Protein AF-A0A1V0RUS5-F1 (afdb_monomer_lite)

pLDDT: mean 72.9, std 19.83, range [30.08, 98.19]

Sequence (203 aa):
MRLILAAIFAGLASAAVAEPDVEQVAAAFANEFRAGNLFVSEAECRARLSQRHATFAQVGGDKLAPTAFVLEANRLICEALMHQEAIPLHRAEAARLTAEAQRLDQIWRRDRAADPVGVVDFPGRDASQQQLRSDARWQLETAYAKGFIIADLQAEADRLLRLAIEDFGRFGPQSKRTMLMAADADGEKSLQEGFRDLLPRAS

Radius of gyration: 29.85 Å; chains: 1; bounding box: 89×52×87 Å

Structure (mmCIF, N/CA/C/O backbone):
data_AF-A0A1V0RUS5-F1
#
_entry.id   AF-A0A1V0RUS5-F1
#
loop_
_atom_site.group_PDB
_atom_site.id
_atom_site.type_symbol
_atom_site.label_atom_id
_atom_site.label_alt_id
_atom_site.label_comp_id
_atom_site.label_asym_id
_atom_site.label_entity_id
_atom_site.label_seq_id
_atom_site.pdbx_PDB_ins_code
_atom_site.Cartn_x
_atom_site.Cartn_y
_atom_site.Cartn_z
_atom_site.occupancy
_atom_site.B_iso_or_equiv
_atom_site.auth_seq_id
_atom_site.auth_comp_id
_atom_site.auth_asym_id
_atom_site.auth_atom_id
_atom_site.pdbx_PDB_model_num
ATOM 1 N N . MET A 1 1 ? -54.975 39.159 42.823 1.00 31.69 1 MET A N 1
ATOM 2 C CA . MET A 1 1 ? -56.388 39.000 42.421 1.00 31.69 1 MET A CA 1
ATOM 3 C C . MET A 1 1 ? -56.417 38.649 40.934 1.00 31.69 1 MET A C 1
ATOM 5 O O . MET A 1 1 ? -55.985 39.491 40.171 1.00 31.69 1 MET A O 1
ATOM 9 N N . ARG A 1 2 ? -56.857 37.418 40.595 1.00 34.16 2 ARG A N 1
ATOM 10 C CA . ARG A 1 2 ? -57.377 36.886 39.298 1.00 34.16 2 ARG A CA 1
ATOM 11 C C . ARG A 1 2 ? -56.542 37.120 38.008 1.00 34.16 2 ARG A C 1
ATOM 13 O O . ARG A 1 2 ? -56.355 38.258 37.621 1.00 34.16 2 ARG A O 1
ATOM 20 N N . LEU A 1 3 ? -55.906 36.103 37.401 1.00 37.09 3 LEU A N 1
ATOM 21 C CA . LEU A 1 3 ? -56.397 34.970 36.561 1.00 37.09 3 LEU A CA 1
ATOM 22 C C . LEU A 1 3 ? -56.554 35.290 35.056 1.00 37.09 3 LEU A C 1
ATOM 24 O O . LEU A 1 3 ? -57.040 36.361 34.718 1.00 37.09 3 LEU A O 1
ATOM 28 N N . ILE A 1 4 ? -56.272 34.250 34.238 1.00 36.47 4 ILE A N 1
ATOM 29 C CA . ILE A 1 4 ? -56.516 34.010 32.786 1.00 36.47 4 ILE A CA 1
ATOM 30 C C . ILE A 1 4 ? -55.219 34.125 31.944 1.00 36.47 4 ILE A C 1
ATOM 32 O O . ILE A 1 4 ? -54.741 35.224 31.704 1.00 36.47 4 ILE A O 1
ATOM 36 N N . LEU A 1 5 ? -54.464 33.052 31.641 1.00 36.25 5 LEU A N 1
ATOM 37 C CA . LEU A 1 5 ? -54.718 31.880 30.766 1.00 36.25 5 LEU A CA 1
ATOM 38 C C . LEU A 1 5 ? -55.148 32.235 29.328 1.00 36.25 5 LEU A C 1
ATOM 40 O O . LEU A 1 5 ? -56.327 32.429 29.061 1.00 36.25 5 LEU A O 1
ATOM 44 N N . ALA A 1 6 ? -54.205 32.195 28.384 1.00 33.78 6 ALA A N 1
ATOM 45 C CA . ALA A 1 6 ? -54.491 31.892 26.983 1.00 33.78 6 ALA A CA 1
ATOM 46 C C . ALA A 1 6 ? -53.315 31.103 26.395 1.00 33.78 6 ALA A C 1
ATOM 48 O O . ALA A 1 6 ? -52.176 31.563 26.356 1.00 33.78 6 ALA A O 1
ATOM 49 N N . ALA A 1 7 ? -53.621 29.864 26.031 1.00 37.25 7 ALA A N 1
ATOM 50 C CA . ALA A 1 7 ? -52.714 28.860 25.523 1.00 37.25 7 ALA A CA 1
ATOM 51 C C . ALA A 1 7 ? -52.172 29.218 24.134 1.00 37.25 7 ALA A C 1
ATOM 53 O O . ALA A 1 7 ? -52.939 29.526 23.226 1.00 37.25 7 ALA A O 1
ATOM 54 N N . ILE A 1 8 ? -50.863 29.050 23.950 1.00 39.84 8 ILE A N 1
ATOM 55 C CA . ILE A 1 8 ? -50.275 28.737 22.646 1.00 39.84 8 ILE A CA 1
ATOM 56 C C . ILE A 1 8 ? -49.650 27.349 22.790 1.00 39.84 8 ILE A C 1
ATOM 58 O O . ILE A 1 8 ? -48.447 27.178 22.942 1.00 39.84 8 ILE A O 1
ATOM 62 N N . PHE A 1 9 ? -50.524 26.346 22.818 1.00 38.81 9 PHE A N 1
ATOM 63 C CA . PHE A 1 9 ? -50.185 24.996 22.394 1.00 38.81 9 PHE A CA 1
ATOM 64 C C . PHE A 1 9 ? -50.559 24.914 20.917 1.00 38.81 9 PHE A C 1
ATOM 66 O O . PHE A 1 9 ? -51.721 24.719 20.572 1.00 38.81 9 PHE A O 1
ATOM 73 N N . ALA A 1 10 ? -49.574 25.105 20.046 1.00 33.16 10 ALA A N 1
ATOM 74 C CA . ALA A 1 10 ? -49.685 24.778 18.634 1.00 33.16 10 ALA A CA 1
ATOM 75 C C . ALA A 1 10 ? -48.335 24.235 18.154 1.00 33.16 10 ALA A C 1
ATOM 77 O O . ALA A 1 10 ? -47.435 24.984 17.792 1.00 33.16 10 ALA A O 1
ATOM 78 N N . GLY A 1 11 ? -48.214 22.907 18.197 1.00 30.08 11 GLY A N 1
ATOM 79 C CA . GLY A 1 11 ? -47.449 22.149 17.212 1.00 30.08 11 GLY A CA 1
ATOM 80 C C . GLY A 1 11 ? -45.933 22.325 17.192 1.00 30.08 11 GLY A C 1
ATOM 81 O O . GLY A 1 11 ? -45.378 22.600 16.136 1.00 30.08 11 GLY A O 1
ATOM 82 N N . LEU A 1 12 ? -45.239 22.020 18.290 1.00 35.56 12 LEU A N 1
ATOM 83 C CA . LEU A 1 12 ? -43.939 21.360 18.144 1.00 35.56 12 LEU A CA 1
ATOM 84 C C . LEU A 1 12 ? -44.235 19.879 17.919 1.00 35.56 12 LEU A C 1
ATOM 86 O O . LEU A 1 12 ? -44.252 19.080 18.853 1.00 35.56 12 LEU A O 1
ATOM 90 N N . ALA A 1 13 ? -44.545 19.531 16.669 1.00 36.91 13 ALA A N 1
ATOM 91 C CA . ALA A 1 13 ? -44.357 18.166 16.221 1.00 36.91 13 ALA A CA 1
ATOM 92 C C . ALA A 1 13 ? -42.881 17.862 16.479 1.00 36.91 13 ALA A C 1
ATOM 94 O O . ALA A 1 13 ? -42.003 18.428 15.827 1.00 36.91 13 ALA A O 1
ATOM 95 N N . SER A 1 14 ? -42.603 17.045 17.493 1.00 40.06 14 SER A N 1
ATOM 96 C CA . SER A 1 14 ? -41.298 16.430 17.636 1.00 40.06 14 SER A CA 1
ATOM 97 C C . SER A 1 14 ? -41.098 15.625 16.361 1.00 40.06 14 SER A C 1
ATOM 99 O O . SER A 1 14 ? -41.662 14.540 16.218 1.00 40.06 14 SER A O 1
ATOM 101 N N . ALA A 1 15 ? -40.362 16.181 15.400 1.00 38.28 15 ALA A N 1
ATOM 102 C CA . ALA A 1 15 ? -39.730 15.365 14.390 1.00 38.28 15 ALA A CA 1
ATOM 103 C C . ALA A 1 15 ? -38.894 14.369 15.191 1.00 38.28 15 ALA A C 1
ATOM 105 O O . ALA A 1 15 ? -37.905 14.745 15.820 1.00 38.28 15 ALA A O 1
ATOM 106 N N . ALA A 1 16 ? -39.390 13.136 15.292 1.00 38.53 16 ALA A N 1
ATOM 107 C CA . ALA A 1 16 ? -38.606 12.026 15.774 1.00 38.53 16 ALA A CA 1
ATOM 108 C C . ALA A 1 16 ? -37.404 11.987 14.835 1.00 38.53 16 ALA A C 1
ATOM 110 O O . ALA A 1 16 ? -37.541 11.642 13.662 1.00 38.53 16 ALA A O 1
ATOM 111 N N . VAL A 1 17 ? -36.268 12.492 15.312 1.00 45.84 17 VAL A N 1
ATOM 112 C CA . VAL A 1 17 ? -34.993 12.318 14.633 1.00 45.84 17 VAL A CA 1
ATOM 113 C C . VAL A 1 17 ? -34.831 10.809 14.584 1.00 45.84 17 VAL A C 1
ATOM 115 O O . VAL A 1 17 ? -34.697 10.184 15.634 1.00 45.84 17 VAL A O 1
ATOM 118 N N . ALA A 1 18 ? -35.011 10.228 13.398 1.00 47.94 18 ALA A N 1
ATOM 119 C CA . ALA A 1 18 ? -34.797 8.808 13.200 1.00 47.94 18 ALA A CA 1
ATOM 120 C C . ALA A 1 18 ? -33.385 8.506 13.703 1.00 47.94 18 ALA A C 1
ATOM 122 O O . ALA A 1 18 ? -32.446 9.206 13.316 1.00 47.94 18 ALA A O 1
ATOM 123 N N . GLU A 1 19 ? -33.260 7.543 14.619 1.00 50.75 19 GLU A N 1
ATOM 124 C CA . GLU A 1 19 ? -31.945 7.102 15.068 1.00 50.75 19 GLU A CA 1
ATOM 125 C C . GLU A 1 19 ? -31.140 6.713 13.820 1.00 50.75 19 GLU A C 1
ATOM 127 O O . GLU A 1 19 ? -31.668 5.992 12.962 1.00 50.75 19 GLU A O 1
ATOM 132 N N . PRO A 1 20 ? -29.923 7.258 13.649 1.00 55.69 20 PRO A N 1
ATOM 133 C CA . PRO A 1 20 ? -29.112 6.951 12.494 1.00 55.69 20 PRO A CA 1
ATOM 134 C C . PRO A 1 20 ? -28.863 5.448 12.442 1.00 55.69 20 PRO A C 1
ATOM 136 O O . PRO A 1 20 ? -28.592 4.798 13.452 1.00 55.69 20 PRO A O 1
ATOM 139 N N . ASP A 1 21 ? -28.985 4.899 11.241 1.00 65.88 21 ASP A N 1
ATOM 140 C CA . ASP A 1 21 ? -28.728 3.491 10.990 1.00 65.88 21 ASP A CA 1
ATOM 141 C C . ASP A 1 21 ? -27.270 3.155 11.350 1.00 65.88 21 ASP A C 1
ATOM 143 O O . ASP A 1 21 ? -26.338 3.878 10.975 1.00 65.88 21 ASP A O 1
ATOM 147 N N . VAL A 1 22 ? -27.065 2.053 12.076 1.00 62.69 22 VAL A N 1
ATOM 148 C CA . VAL A 1 22 ? -25.741 1.570 12.498 1.00 62.69 22 VAL A CA 1
ATOM 149 C C . VAL A 1 22 ? -24.826 1.404 11.286 1.00 62.69 22 VAL A C 1
ATOM 151 O O . VAL A 1 22 ? -23.642 1.732 11.364 1.00 62.69 22 VAL A O 1
ATOM 154 N N . GLU A 1 23 ? -25.373 0.975 10.144 1.00 64.38 23 GLU A N 1
ATOM 155 C CA . GLU A 1 23 ? -24.607 0.819 8.907 1.00 64.38 23 GLU A CA 1
ATOM 156 C C . GLU A 1 23 ? -24.104 2.164 8.354 1.00 64.38 23 GLU A C 1
ATOM 158 O O . GLU A 1 23 ? -22.948 2.270 7.932 1.00 64.38 23 GLU A O 1
ATOM 163 N N . GLN A 1 24 ? -24.925 3.220 8.409 1.00 63.66 24 GLN A N 1
ATOM 164 C CA . GLN A 1 24 ? -24.528 4.557 7.952 1.00 63.66 24 GLN A CA 1
ATOM 165 C C . GLN A 1 24 ? -23.383 5.119 8.787 1.00 63.66 24 GLN A C 1
ATOM 167 O O . GLN A 1 24 ? -22.446 5.711 8.247 1.00 63.66 24 GLN A O 1
ATOM 172 N N . VAL A 1 25 ? -23.421 4.906 10.097 1.00 61.81 25 VAL A N 1
ATOM 173 C CA . VAL A 1 25 ? -22.380 5.432 10.981 1.00 61.81 25 VAL A CA 1
ATOM 174 C C . VAL A 1 25 ? -21.127 4.575 10.956 1.00 61.81 25 VAL A C 1
ATOM 176 O O . VAL A 1 25 ? -20.022 5.112 11.007 1.00 61.81 25 VAL A O 1
ATOM 179 N N . ALA A 1 26 ? -21.265 3.266 10.762 1.00 63.84 26 ALA A N 1
ATOM 180 C CA . ALA A 1 26 ? -20.129 2.402 10.496 1.00 63.84 26 ALA A CA 1
ATOM 181 C C . ALA A 1 26 ? -19.394 2.805 9.205 1.00 63.84 26 ALA A C 1
ATOM 183 O O . ALA A 1 26 ? -18.161 2.854 9.176 1.00 63.84 26 ALA A O 1
ATOM 184 N N . ALA A 1 27 ? -20.135 3.172 8.156 1.00 66.06 27 ALA A N 1
ATOM 185 C CA . ALA A 1 27 ? -19.563 3.699 6.921 1.00 66.06 27 ALA A CA 1
ATOM 186 C C . ALA A 1 27 ? -18.909 5.080 7.110 1.00 66.06 27 ALA A C 1
ATOM 188 O O . ALA A 1 27 ? -17.815 5.310 6.590 1.00 66.06 27 ALA A O 1
ATOM 189 N N . ALA A 1 28 ? -19.540 5.989 7.862 1.00 65.31 28 ALA A N 1
ATOM 190 C CA . ALA A 1 28 ? -18.976 7.304 8.169 1.00 65.31 28 ALA A CA 1
ATOM 191 C C . ALA A 1 28 ? -17.663 7.187 8.960 1.00 65.31 28 ALA A C 1
ATOM 193 O O . ALA A 1 28 ? -16.651 7.761 8.558 1.00 65.31 28 ALA A O 1
ATOM 194 N N . PHE A 1 29 ? -17.646 6.360 10.009 1.00 69.38 29 PHE A N 1
ATOM 195 C CA . PHE A 1 29 ? -16.455 6.089 10.808 1.00 69.38 29 PHE A CA 1
ATOM 196 C C . PHE A 1 29 ? -15.318 5.504 9.968 1.00 69.38 29 PHE A C 1
ATOM 198 O O . PHE A 1 29 ? -14.197 6.005 10.033 1.00 69.38 29 PHE A O 1
ATOM 205 N N . ALA A 1 30 ? -15.592 4.480 9.153 1.00 69.69 30 ALA A N 1
ATOM 206 C CA . ALA A 1 30 ? -14.571 3.877 8.299 1.00 69.69 30 ALA A CA 1
ATOM 207 C C . ALA A 1 30 ? -13.979 4.899 7.312 1.00 69.69 30 ALA A C 1
ATOM 209 O O . ALA A 1 30 ? -12.760 4.985 7.157 1.00 69.69 30 ALA A O 1
ATOM 210 N N . ASN A 1 31 ? -14.830 5.731 6.704 1.00 71.75 31 ASN A N 1
ATOM 211 C CA . ASN A 1 31 ? -14.398 6.778 5.783 1.00 71.75 31 ASN A CA 1
ATOM 212 C C . ASN A 1 31 ? -13.532 7.842 6.466 1.00 71.75 31 ASN A C 1
ATOM 214 O O . ASN A 1 31 ? -12.487 8.192 5.921 1.00 71.75 31 ASN A O 1
ATOM 218 N N . GLU A 1 32 ? -13.928 8.340 7.640 1.00 71.69 32 GLU A N 1
ATOM 219 C CA . GLU A 1 32 ? -13.159 9.339 8.392 1.00 71.69 32 GLU A CA 1
ATOM 220 C C . GLU A 1 32 ? -11.838 8.770 8.913 1.00 71.69 32 GLU A C 1
ATOM 222 O O . GLU A 1 32 ? -10.784 9.382 8.738 1.00 71.69 32 GLU A O 1
ATOM 227 N N . PHE A 1 33 ? -11.867 7.562 9.480 1.00 73.69 33 PHE A N 1
ATOM 228 C CA . PHE A 1 33 ? -10.675 6.876 9.971 1.00 73.69 33 PHE A CA 1
ATOM 229 C C . PHE A 1 33 ? -9.656 6.675 8.853 1.00 73.69 33 PHE A C 1
ATOM 231 O O . PHE A 1 33 ? -8.458 6.922 9.018 1.00 73.69 33 PHE A O 1
ATOM 238 N N . ARG A 1 34 ? -10.136 6.237 7.689 1.00 72.50 34 ARG A N 1
ATOM 239 C CA . ARG A 1 34 ? -9.300 6.037 6.517 1.00 72.50 34 ARG A CA 1
ATOM 240 C C . ARG A 1 34 ? -8.805 7.374 5.971 1.00 72.50 34 ARG A C 1
ATOM 242 O O . ARG A 1 34 ? -7.613 7.495 5.726 1.00 72.50 34 ARG A O 1
ATOM 249 N N . ALA A 1 35 ? -9.656 8.392 5.840 1.00 70.62 35 ALA A N 1
ATOM 250 C CA . ALA A 1 35 ? -9.248 9.729 5.397 1.00 70.62 35 ALA A CA 1
ATOM 251 C C . ALA A 1 35 ? -8.161 10.330 6.300 1.00 70.62 35 ALA A C 1
ATOM 253 O O . ALA A 1 35 ? -7.188 10.884 5.793 1.00 70.62 35 ALA A O 1
ATOM 254 N N . GLY A 1 36 ? -8.262 10.133 7.616 1.00 68.44 36 GLY A N 1
ATOM 255 C CA . GLY A 1 36 ? -7.235 10.546 8.569 1.00 68.44 36 GLY A CA 1
ATOM 256 C C . GLY A 1 36 ? -5.876 9.878 8.342 1.00 68.44 36 GLY A C 1
ATOM 257 O O . GLY A 1 36 ? -4.860 10.469 8.694 1.00 68.44 36 GLY A O 1
ATOM 258 N N . ASN A 1 37 ? -5.832 8.686 7.737 1.00 66.00 37 ASN A N 1
ATOM 259 C CA . ASN A 1 37 ? -4.602 7.929 7.474 1.00 66.00 37 ASN A CA 1
ATOM 260 C C . ASN A 1 37 ? -4.183 7.891 5.986 1.00 66.00 37 ASN A C 1
ATOM 262 O O . ASN A 1 37 ? -3.059 7.518 5.686 1.00 66.00 37 ASN A O 1
ATOM 266 N N . LEU A 1 38 ? -5.039 8.274 5.035 1.00 60.47 38 LEU A N 1
ATOM 267 C CA . LEU A 1 38 ? -4.724 8.221 3.596 1.00 60.47 38 LEU A CA 1
ATOM 268 C C . LEU A 1 38 ? -3.804 9.350 3.118 1.00 60.47 38 LEU A C 1
ATOM 270 O O . LEU A 1 38 ? -3.215 9.238 2.046 1.00 60.47 38 LEU A O 1
ATOM 274 N N . PHE A 1 39 ? -3.697 10.439 3.882 1.00 62.72 39 PHE A N 1
ATOM 275 C CA . PHE A 1 39 ? -2.879 11.605 3.525 1.00 62.72 39 PHE A CA 1
ATOM 276 C C . PHE A 1 39 ? -1.560 11.682 4.297 1.00 62.72 39 PHE A C 1
ATOM 278 O O . PHE A 1 39 ? -0.906 12.724 4.286 1.00 62.72 39 PHE A O 1
ATOM 285 N N . VAL A 1 40 ? -1.169 10.595 4.963 1.00 76.31 40 VAL A N 1
ATOM 286 C CA . VAL A 1 40 ? 0.071 10.527 5.738 1.00 76.31 40 VAL A CA 1
ATOM 287 C C . VAL A 1 40 ? 1.058 9.548 5.116 1.00 76.31 40 VAL A C 1
ATOM 289 O O . VAL A 1 40 ? 0.678 8.667 4.347 1.00 76.31 40 VAL A O 1
ATOM 292 N N . SER A 1 41 ? 2.337 9.706 5.453 1.00 84.12 41 SER A N 1
ATOM 293 C CA . SER A 1 41 ? 3.369 8.733 5.075 1.00 84.12 41 SER A CA 1
ATOM 294 C C . SER A 1 41 ? 3.174 7.397 5.795 1.00 84.12 41 SER A C 1
ATOM 296 O O . SER A 1 41 ? 2.591 7.348 6.884 1.00 84.12 41 SER A O 1
ATOM 298 N N . GLU A 1 42 ? 3.729 6.317 5.243 1.00 88.56 42 GLU A N 1
ATOM 299 C CA . GLU A 1 42 ? 3.764 5.010 5.912 1.00 88.56 42 GLU A CA 1
ATOM 300 C C . GLU A 1 42 ? 4.351 5.090 7.335 1.00 88.56 42 GLU A C 1
ATOM 302 O O . GLU A 1 42 ? 3.786 4.534 8.284 1.00 88.56 42 GLU A O 1
ATOM 307 N N . ALA A 1 43 ? 5.420 5.871 7.510 1.00 87.50 43 ALA A N 1
ATOM 308 C CA . ALA A 1 43 ? 6.073 6.074 8.799 1.00 87.50 43 ALA A CA 1
ATOM 309 C C . ALA A 1 43 ? 5.154 6.767 9.817 1.00 87.50 43 ALA A C 1
ATOM 311 O O . ALA A 1 43 ? 5.090 6.372 10.984 1.00 87.50 43 ALA A O 1
ATOM 312 N N . GLU A 1 44 ? 4.410 7.783 9.379 1.00 87.50 44 GLU A N 1
ATOM 313 C CA . GLU A 1 44 ? 3.445 8.480 10.227 1.00 87.50 44 GLU A CA 1
ATOM 314 C C . GLU A 1 44 ? 2.250 7.581 10.575 1.00 87.50 44 GLU A C 1
ATOM 316 O O . GLU A 1 44 ? 1.819 7.557 11.730 1.00 87.50 44 GLU A O 1
ATOM 321 N N . CYS A 1 45 ? 1.769 6.769 9.628 1.00 87.69 45 CYS A N 1
ATOM 322 C CA . CYS A 1 45 ? 0.743 5.760 9.894 1.00 87.69 45 CYS A CA 1
ATOM 323 C C . CYS A 1 45 ? 1.193 4.792 11.001 1.00 87.69 45 CYS A C 1
ATOM 325 O O . CYS A 1 45 ? 0.477 4.584 11.984 1.00 87.69 45 CYS A O 1
ATOM 327 N N . ARG A 1 46 ? 2.425 4.267 10.923 1.00 89.31 46 ARG A N 1
ATOM 328 C CA . ARG A 1 46 ? 2.982 3.385 11.965 1.00 89.31 46 ARG A CA 1
ATOM 329 C C . ARG A 1 46 ? 3.162 4.070 13.315 1.00 89.31 46 ARG A C 1
ATOM 331 O O . ARG A 1 46 ? 2.968 3.428 14.353 1.00 89.31 46 ARG A O 1
ATOM 338 N N . ALA A 1 47 ? 3.535 5.348 13.325 1.00 87.94 47 ALA A N 1
ATOM 339 C CA . ALA A 1 47 ? 3.636 6.122 14.559 1.00 87.94 47 ALA A CA 1
ATOM 340 C C . ALA A 1 47 ? 2.265 6.229 15.242 1.00 87.94 47 ALA A C 1
ATOM 342 O O . ALA A 1 47 ? 2.145 5.952 16.438 1.00 87.94 47 ALA A O 1
ATOM 343 N N . ARG A 1 48 ? 1.213 6.515 14.466 1.00 84.44 48 ARG A N 1
ATOM 344 C CA . ARG A 1 48 ? -0.175 6.559 14.949 1.00 84.44 48 ARG A CA 1
ATOM 345 C C . ARG A 1 48 ? -0.661 5.194 15.431 1.00 84.44 48 ARG A C 1
ATOM 347 O O . ARG A 1 48 ? -1.279 5.117 16.491 1.00 84.44 48 ARG A O 1
ATOM 354 N N . LEU A 1 49 ? -0.353 4.113 14.713 1.00 87.69 49 LEU A N 1
ATOM 355 C CA . LEU A 1 49 ? -0.647 2.745 15.156 1.00 87.69 49 LEU A CA 1
ATOM 356 C C . LEU A 1 49 ? -0.008 2.451 16.521 1.00 87.69 49 LEU A C 1
ATOM 358 O O . LEU A 1 49 ? -0.675 1.977 17.440 1.00 87.69 49 LEU A O 1
ATOM 362 N N . SER A 1 50 ? 1.274 2.783 16.675 1.00 87.81 50 SER A N 1
ATOM 363 C CA . SER A 1 50 ? 2.016 2.580 17.925 1.00 87.81 50 SER A CA 1
ATOM 364 C C . SER A 1 50 ? 1.424 3.396 19.078 1.00 87.81 50 SER A C 1
ATOM 366 O O . SER A 1 50 ? 1.253 2.880 20.184 1.00 87.81 50 SER A O 1
ATOM 368 N N . GLN A 1 51 ? 1.047 4.650 18.814 1.00 84.31 51 GLN A N 1
ATOM 369 C CA . GLN A 1 51 ? 0.363 5.505 19.782 1.00 84.31 51 GLN A CA 1
ATOM 370 C C . GLN A 1 51 ? -0.979 4.901 20.214 1.00 84.31 51 GLN A C 1
ATOM 372 O O . GLN A 1 51 ? -1.257 4.828 21.409 1.00 84.31 51 GLN A O 1
ATOM 377 N N . ARG A 1 52 ? -1.788 4.400 19.272 1.00 81.62 52 ARG A N 1
ATOM 378 C CA . ARG A 1 52 ? -3.075 3.749 19.574 1.00 81.62 52 ARG A CA 1
ATOM 379 C C . ARG A 1 52 ? -2.896 2.498 20.428 1.00 81.62 52 ARG A C 1
ATOM 381 O O . ARG A 1 52 ? -3.629 2.331 21.400 1.00 81.62 52 ARG A O 1
ATOM 388 N N . HIS A 1 53 ? -1.904 1.660 20.125 1.00 84.00 53 HIS A N 1
ATOM 389 C CA . HIS A 1 53 ? -1.556 0.515 20.972 1.00 84.00 53 HIS A CA 1
ATOM 390 C C . HIS A 1 53 ? -1.262 0.943 22.415 1.00 84.00 53 HIS A C 1
ATOM 392 O O . HIS A 1 53 ? -1.810 0.356 23.349 1.00 84.00 53 HIS A O 1
ATOM 398 N N . ALA A 1 54 ? -0.440 1.981 22.601 1.00 82.69 54 ALA A N 1
ATOM 399 C CA . ALA A 1 54 ? -0.105 2.492 23.928 1.00 82.69 54 ALA A CA 1
ATOM 400 C C . ALA A 1 54 ? -1.345 3.017 24.669 1.00 82.69 54 ALA A C 1
ATOM 402 O O . ALA A 1 54 ? -1.560 2.663 25.830 1.00 82.69 54 ALA A O 1
ATOM 403 N N . THR A 1 55 ? -2.194 3.792 23.990 1.00 76.62 55 THR A N 1
ATOM 404 C CA . THR A 1 55 ? -3.445 4.311 24.556 1.00 76.62 55 THR A CA 1
ATOM 405 C C . THR A 1 55 ? -4.371 3.180 24.997 1.00 76.62 55 THR A C 1
ATOM 407 O O . THR A 1 55 ? -4.852 3.196 26.129 1.00 76.62 55 THR A O 1
ATOM 410 N N . PHE A 1 56 ? -4.593 2.166 24.154 1.00 74.88 56 PHE A N 1
ATOM 411 C CA . PHE A 1 56 ? -5.470 1.042 24.495 1.00 74.88 56 PHE A CA 1
ATOM 412 C C . PHE A 1 56 ? -4.946 0.208 25.662 1.00 74.88 56 PHE A C 1
ATOM 414 O O . PHE A 1 56 ? -5.734 -0.202 26.513 1.00 74.88 56 PHE A O 1
ATOM 421 N N . ALA A 1 57 ? -3.634 -0.004 25.746 1.00 76.19 57 ALA A N 1
ATOM 422 C CA . ALA A 1 57 ? -3.034 -0.715 26.868 1.00 76.19 57 ALA A CA 1
ATOM 423 C C . ALA A 1 57 ? -3.213 0.047 28.196 1.00 76.19 57 ALA A C 1
ATOM 425 O O . ALA A 1 57 ? -3.567 -0.554 29.209 1.00 76.19 57 ALA A O 1
ATOM 426 N N . GLN A 1 58 ? -3.033 1.374 28.198 1.00 73.56 58 GLN A N 1
ATOM 427 C CA . GLN A 1 58 ? -3.153 2.205 29.409 1.00 73.56 58 GLN A CA 1
ATOM 428 C C . GLN A 1 58 ? -4.554 2.181 30.030 1.00 73.56 58 GLN A C 1
ATOM 430 O O . GLN A 1 58 ? -4.701 2.269 31.247 1.00 73.56 58 GLN A O 1
ATOM 435 N N . VAL A 1 59 ? -5.583 2.053 29.197 1.00 66.06 59 VAL A N 1
ATOM 436 C CA . VAL A 1 59 ? -6.994 2.066 29.612 1.00 66.06 59 VAL A CA 1
ATOM 437 C C . VAL A 1 59 ? -7.591 0.662 29.766 1.00 66.06 59 VAL A C 1
ATOM 439 O O . VAL A 1 59 ? -8.800 0.538 29.957 1.00 66.06 59 VAL A O 1
ATOM 442 N N . GLY A 1 60 ? -6.773 -0.396 29.659 1.00 67.06 60 GLY A N 1
ATOM 443 C CA . GLY A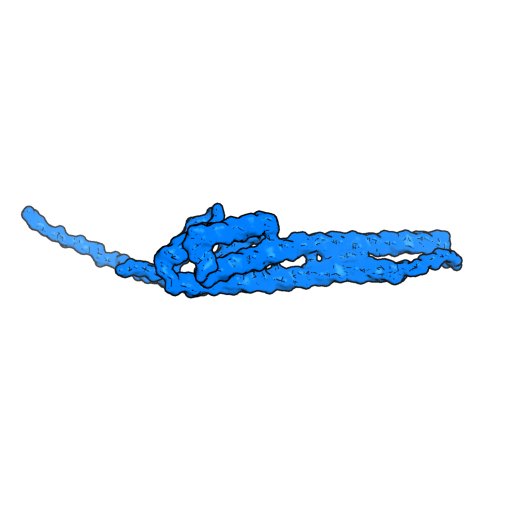 1 60 ? -7.228 -1.794 29.683 1.00 67.06 60 GLY A CA 1
ATOM 444 C C . GLY A 1 60 ? -8.163 -2.157 28.523 1.00 67.06 60 GLY A C 1
ATOM 445 O O . GLY A 1 60 ? -8.951 -3.100 28.616 1.00 67.06 60 GLY A O 1
ATOM 446 N N . GLY A 1 61 ? -8.122 -1.361 27.453 1.00 65.75 61 GLY A N 1
ATOM 447 C CA . GLY A 1 61 ? -8.931 -1.526 26.255 1.00 65.75 61 GLY A CA 1
ATOM 448 C C . GLY A 1 61 ? -8.380 -2.584 25.307 1.00 65.75 61 GLY A C 1
ATOM 449 O O . GLY A 1 61 ? -9.115 -3.028 24.441 1.00 65.75 61 GLY A O 1
ATOM 450 N N . ASP A 1 62 ? -7.137 -3.028 25.484 1.00 65.94 62 ASP A N 1
ATOM 451 C CA . ASP A 1 62 ? -6.471 -4.096 24.723 1.00 65.94 62 ASP A CA 1
ATOM 452 C C . ASP A 1 62 ? -7.222 -5.440 24.738 1.00 65.94 62 ASP A C 1
ATOM 454 O O . ASP A 1 62 ? -7.054 -6.262 23.841 1.00 65.94 62 ASP A O 1
ATOM 458 N N . LYS A 1 63 ? -8.087 -5.652 25.735 1.00 70.94 63 LYS A N 1
ATOM 459 C CA . LYS A 1 63 ? -8.922 -6.855 25.878 1.00 70.94 63 LYS A CA 1
ATOM 460 C C . LYS A 1 63 ? -10.292 -6.752 25.205 1.00 70.94 63 LYS A C 1
ATOM 462 O O . LYS A 1 63 ? -11.054 -7.717 25.236 1.00 70.94 63 LYS A O 1
ATOM 467 N N . LEU A 1 64 ? -10.643 -5.592 24.651 1.00 71.00 64 LEU A N 1
ATOM 468 C CA . LEU A 1 64 ? -11.935 -5.366 24.007 1.00 71.00 64 LEU A CA 1
ATOM 469 C C . LEU A 1 64 ? -11.850 -5.763 22.527 1.00 71.00 64 LEU A C 1
ATOM 471 O O . LEU A 1 64 ? -11.004 -5.265 21.795 1.00 71.00 64 LEU A O 1
ATOM 475 N N . ALA A 1 65 ? -12.758 -6.617 22.050 1.00 78.19 65 ALA A N 1
ATOM 476 C CA . ALA A 1 65 ? -12.791 -6.992 20.632 1.00 78.19 65 ALA A CA 1
ATOM 477 C C . ALA A 1 65 ? -12.881 -5.778 19.671 1.00 78.19 65 ALA A C 1
ATOM 479 O O . ALA A 1 65 ? -12.125 -5.745 18.698 1.00 78.19 65 ALA A O 1
ATOM 480 N N . PRO A 1 66 ? -13.678 -4.724 19.957 1.00 75.81 66 PRO A N 1
ATOM 481 C CA . PRO A 1 66 ? -13.723 -3.532 19.110 1.00 75.81 66 PRO A CA 1
ATOM 482 C C . PRO A 1 66 ? -12.384 -2.802 18.940 1.00 75.81 66 PRO A C 1
ATOM 484 O O . PRO A 1 66 ? -12.093 -2.284 17.864 1.00 75.81 66 PRO A O 1
ATOM 487 N N . THR A 1 67 ? -11.548 -2.741 19.980 1.00 76.69 67 THR A N 1
ATOM 488 C CA . THR A 1 67 ? -10.249 -2.050 19.895 1.00 76.69 67 THR A CA 1
ATOM 489 C C . THR A 1 67 ? -9.252 -2.876 19.086 1.00 76.69 67 THR A C 1
ATOM 491 O O . THR A 1 67 ? -8.494 -2.309 18.300 1.00 76.69 67 THR A O 1
A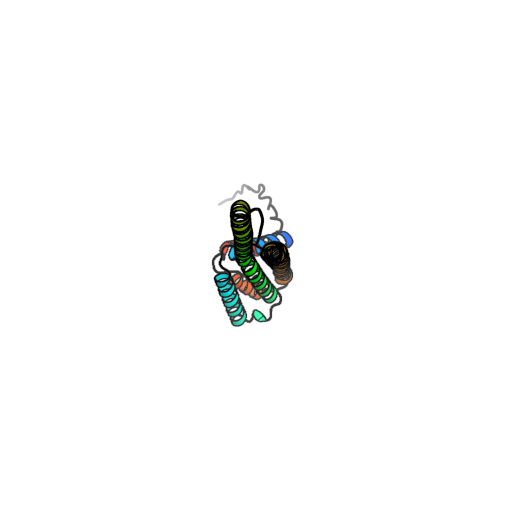TOM 494 N N . ALA A 1 68 ? -9.304 -4.207 19.204 1.00 82.94 68 ALA A N 1
ATOM 495 C CA . ALA A 1 68 ? -8.515 -5.118 18.384 1.00 82.94 68 ALA A CA 1
ATOM 496 C C . ALA A 1 68 ? -8.849 -4.958 16.892 1.00 82.94 68 ALA A C 1
ATOM 498 O O . ALA A 1 68 ? -7.936 -4.883 16.071 1.00 82.94 68 ALA A O 1
ATOM 499 N N . PHE A 1 69 ? -10.131 -4.811 16.539 1.00 85.88 69 PHE A N 1
ATOM 500 C CA . PHE A 1 69 ? -10.540 -4.539 15.157 1.00 85.88 69 PHE A CA 1
ATOM 501 C C . PHE A 1 69 ? -10.014 -3.198 14.635 1.00 85.88 69 PHE A C 1
ATOM 503 O O . PHE A 1 69 ? -9.525 -3.132 13.511 1.00 85.88 69 PHE A O 1
ATOM 510 N N . VAL A 1 70 ? -10.055 -2.139 15.450 1.00 82.81 70 VAL A N 1
ATOM 511 C CA . VAL A 1 70 ? -9.515 -0.820 15.074 1.00 82.81 70 VAL A CA 1
ATOM 512 C C . VAL A 1 70 ? -7.999 -0.866 14.858 1.00 82.81 70 VAL A C 1
ATOM 514 O O . VAL A 1 70 ? -7.493 -0.268 13.908 1.00 82.81 70 VAL A O 1
ATOM 517 N N . LEU A 1 71 ? -7.267 -1.568 15.727 1.00 86.00 71 LEU A N 1
ATOM 518 C CA . LEU A 1 71 ? -5.818 -1.732 15.605 1.00 86.00 71 LEU A CA 1
ATOM 519 C C . LEU A 1 71 ? -5.441 -2.510 14.345 1.00 86.00 71 LEU A C 1
ATOM 521 O O . LEU A 1 71 ? -4.562 -2.077 13.601 1.00 86.00 71 LEU A O 1
ATOM 525 N N . GLU A 1 72 ? -6.132 -3.618 14.082 1.00 91.88 72 GLU A N 1
ATOM 526 C CA . GLU A 1 72 ? -5.873 -4.431 12.897 1.00 91.88 72 GLU A CA 1
ATOM 527 C C . GLU A 1 72 ? -6.236 -3.677 11.611 1.00 91.88 72 GLU A C 1
ATOM 529 O O . GLU A 1 72 ? -5.445 -3.658 10.672 1.00 91.88 72 GLU A O 1
ATOM 534 N N . ALA A 1 73 ? -7.354 -2.946 11.586 1.00 89.50 73 ALA A N 1
ATOM 535 C CA . ALA A 1 73 ? -7.696 -2.084 10.457 1.00 89.50 73 ALA A CA 1
ATOM 536 C C . ALA A 1 73 ? -6.622 -1.018 10.187 1.00 89.50 73 ALA A C 1
ATOM 538 O O . ALA A 1 73 ? -6.244 -0.788 9.040 1.00 89.50 73 ALA A O 1
ATOM 539 N N . ASN A 1 74 ? -6.090 -0.383 11.236 1.00 88.31 74 ASN A N 1
ATOM 540 C CA . ASN A 1 74 ? -5.015 0.599 11.096 1.00 88.31 74 ASN A CA 1
ATOM 541 C C . ASN A 1 74 ? -3.727 -0.047 10.552 1.00 88.31 74 ASN A C 1
ATOM 543 O O . ASN A 1 74 ? -3.106 0.497 9.640 1.00 88.31 74 ASN A O 1
ATOM 547 N N . ARG A 1 75 ? -3.380 -1.253 11.026 1.00 93.88 75 ARG A N 1
ATOM 548 C CA . ARG A 1 75 ? -2.257 -2.043 10.499 1.00 93.88 75 ARG A CA 1
ATOM 549 C C . ARG A 1 75 ? -2.400 -2.309 8.998 1.00 93.88 75 ARG A C 1
ATOM 551 O O . ARG A 1 75 ? -1.440 -2.086 8.260 1.00 93.88 75 ARG A O 1
ATOM 558 N N . LEU A 1 76 ? -3.582 -2.743 8.551 1.00 94.19 76 LEU A N 1
ATOM 559 C CA . LEU A 1 76 ? -3.877 -2.996 7.135 1.00 94.19 76 LEU A CA 1
ATOM 560 C C . LEU A 1 76 ? -3.793 -1.717 6.293 1.00 94.19 76 LEU A C 1
ATOM 562 O O . LEU A 1 76 ? -3.255 -1.747 5.187 1.00 94.19 76 LEU A O 1
ATOM 566 N N . ILE A 1 77 ? -4.254 -0.579 6.822 1.00 89.88 77 ILE A N 1
ATOM 567 C CA . ILE A 1 77 ? -4.109 0.725 6.158 1.00 89.88 77 ILE A CA 1
ATOM 568 C C . ILE A 1 77 ? -2.627 1.086 5.988 1.00 89.88 77 ILE A C 1
ATOM 570 O O . ILE A 1 77 ? -2.223 1.481 4.894 1.00 89.88 77 ILE A O 1
ATOM 574 N N . CYS A 1 78 ? -1.795 0.907 7.019 1.00 91.44 78 CYS A N 1
ATOM 575 C CA . CYS A 1 78 ? -0.359 1.172 6.894 1.00 91.44 78 CYS A CA 1
ATOM 576 C C . CYS A 1 78 ? 0.323 0.224 5.889 1.00 91.44 78 CYS A C 1
ATOM 578 O O . CYS A 1 78 ? 1.215 0.638 5.150 1.00 91.44 78 CYS A O 1
ATOM 580 N N . GLU A 1 79 ? -0.104 -1.039 5.817 1.00 94.25 79 GLU A N 1
ATOM 581 C CA . GLU A 1 79 ? 0.385 -1.999 4.817 1.00 94.25 79 GLU A CA 1
ATOM 582 C C . GLU A 1 79 ? -0.023 -1.604 3.386 1.00 94.25 79 GLU A C 1
ATOM 584 O O . GLU A 1 79 ? 0.791 -1.673 2.460 1.00 94.25 79 GLU A O 1
ATOM 589 N N . ALA A 1 80 ? -1.245 -1.096 3.207 1.00 92.81 80 ALA A N 1
ATOM 590 C CA . ALA A 1 80 ? -1.704 -0.557 1.932 1.00 92.81 80 ALA A CA 1
ATOM 591 C C . ALA A 1 80 ? -0.873 0.663 1.493 1.00 92.81 80 ALA A C 1
ATOM 593 O O . ALA A 1 80 ? -0.492 0.745 0.323 1.00 92.81 80 ALA A O 1
ATOM 594 N N . LEU A 1 81 ? -0.522 1.566 2.418 1.00 91.00 81 LEU A N 1
ATOM 595 C CA . LEU A 1 81 ? 0.358 2.710 2.136 1.00 91.00 81 LEU A CA 1
ATOM 596 C C . LEU A 1 81 ? 1.753 2.262 1.683 1.00 91.00 81 LEU A C 1
ATOM 598 O O . LEU A 1 81 ? 2.257 2.769 0.684 1.00 91.00 81 LEU A O 1
ATOM 602 N N . MET A 1 82 ? 2.344 1.256 2.336 1.00 92.62 82 MET A N 1
ATOM 603 C CA . MET A 1 82 ? 3.629 0.681 1.913 1.00 92.62 82 MET A CA 1
ATOM 604 C C . MET A 1 82 ? 3.580 0.181 0.461 1.00 92.62 82 MET A C 1
ATOM 606 O O . MET A 1 82 ? 4.491 0.425 -0.336 1.00 92.62 82 MET A O 1
ATOM 610 N N . HIS A 1 83 ? 2.498 -0.496 0.073 1.00 94.19 83 HIS A N 1
ATOM 611 C CA . HIS A 1 83 ? 2.314 -0.922 -1.312 1.00 94.19 83 HIS A CA 1
ATOM 612 C C . HIS A 1 83 ? 2.089 0.249 -2.269 1.00 94.19 83 HIS A C 1
ATOM 614 O O . HIS A 1 83 ? 2.632 0.232 -3.377 1.00 94.19 83 HIS A O 1
ATOM 620 N N . GLN A 1 84 ? 1.336 1.263 -1.847 1.00 92.88 84 GLN A N 1
ATOM 621 C CA . GLN A 1 84 ? 1.073 2.466 -2.629 1.00 92.88 84 GLN A CA 1
ATOM 622 C C . GLN A 1 84 ? 2.360 3.246 -2.924 1.00 92.88 84 GLN A C 1
ATOM 624 O O . GLN A 1 84 ? 2.571 3.653 -4.067 1.00 92.88 84 GLN A O 1
ATOM 629 N N . GLU A 1 85 ? 3.247 3.390 -1.938 1.00 92.06 85 GLU A N 1
ATOM 630 C CA . GLU A 1 85 ? 4.559 4.031 -2.086 1.00 92.06 85 GLU A CA 1
ATOM 631 C C . GLU A 1 85 ? 5.508 3.224 -2.995 1.00 92.06 85 GLU A C 1
ATOM 633 O O . GLU A 1 85 ? 6.321 3.801 -3.718 1.00 92.06 85 GLU A O 1
ATOM 638 N N . ALA A 1 86 ? 5.371 1.893 -3.045 1.00 94.00 86 ALA A N 1
ATOM 639 C CA . ALA A 1 86 ? 6.187 1.033 -3.907 1.00 94.00 86 ALA A CA 1
ATOM 640 C C . ALA A 1 86 ? 5.775 1.061 -5.395 1.00 94.00 86 ALA A C 1
ATOM 642 O O . ALA A 1 86 ? 6.618 0.864 -6.274 1.00 94.00 86 ALA A O 1
ATOM 643 N N . ILE A 1 87 ? 4.497 1.301 -5.715 1.00 95.75 87 ILE A N 1
ATOM 644 C CA . ILE A 1 87 ? 3.991 1.353 -7.103 1.00 95.75 87 ILE A CA 1
ATOM 645 C C . ILE A 1 87 ? 4.787 2.314 -8.009 1.00 95.75 87 ILE A C 1
ATOM 647 O O . ILE A 1 87 ? 5.198 1.883 -9.094 1.00 95.75 87 ILE A O 1
ATOM 651 N N . PRO A 1 88 ? 5.017 3.593 -7.646 1.00 96.25 88 PRO A N 1
ATOM 652 C CA . PRO A 1 88 ? 5.784 4.501 -8.495 1.00 96.25 88 PRO A CA 1
ATOM 653 C C . PRO A 1 88 ? 7.235 4.043 -8.689 1.00 96.25 88 PRO A C 1
ATOM 655 O O . PRO A 1 88 ? 7.774 4.257 -9.773 1.00 96.25 88 PRO A O 1
ATOM 658 N N . LEU A 1 89 ? 7.842 3.358 -7.711 1.00 96.75 89 LEU A N 1
ATOM 659 C CA . LEU A 1 89 ? 9.198 2.807 -7.834 1.00 96.75 89 LEU A CA 1
ATOM 660 C C . LEU A 1 89 ? 9.258 1.711 -8.904 1.00 96.75 89 LEU A C 1
ATOM 662 O O . LEU A 1 89 ? 10.107 1.760 -9.791 1.00 96.75 89 LEU A O 1
ATOM 666 N N . HIS A 1 90 ? 8.307 0.774 -8.884 1.00 97.50 90 HIS A N 1
ATOM 667 C CA . HIS A 1 90 ? 8.197 -0.265 -9.912 1.00 97.50 90 HIS A CA 1
ATOM 668 C C . HIS A 1 90 ? 7.959 0.327 -11.308 1.00 97.50 90 HIS A C 1
ATOM 670 O O . HIS A 1 90 ? 8.575 -0.096 -12.285 1.00 97.50 90 HIS A O 1
ATOM 676 N N . ARG A 1 91 ? 7.097 1.347 -11.418 1.00 98.00 91 ARG A N 1
ATOM 677 C CA . ARG A 1 91 ? 6.840 2.038 -12.694 1.00 98.00 91 ARG A CA 1
ATOM 678 C C . ARG A 1 91 ? 8.076 2.773 -13.213 1.00 98.00 91 ARG A C 1
ATOM 680 O O . ARG A 1 91 ? 8.358 2.710 -14.408 1.00 98.00 91 ARG A O 1
ATOM 687 N N . ALA A 1 92 ? 8.813 3.447 -12.332 1.00 98.06 92 ALA A N 1
ATOM 688 C CA . ALA A 1 92 ? 10.055 4.127 -12.684 1.00 98.06 92 ALA A CA 1
ATOM 689 C C . ALA A 1 92 ? 11.127 3.131 -13.150 1.00 98.06 92 ALA A C 1
ATOM 691 O O . ALA A 1 92 ? 11.784 3.364 -14.163 1.00 98.06 92 ALA A O 1
ATOM 692 N N . GLU A 1 93 ? 11.252 1.992 -12.469 1.00 97.94 93 GLU A N 1
ATOM 693 C CA . GLU A 1 93 ? 12.192 0.938 -12.848 1.00 97.94 93 GLU A CA 1
ATOM 694 C C . GLU A 1 93 ? 11.828 0.299 -14.195 1.00 97.94 93 GLU A C 1
ATOM 696 O O . GLU A 1 93 ? 12.690 0.143 -15.060 1.00 97.94 93 GLU A 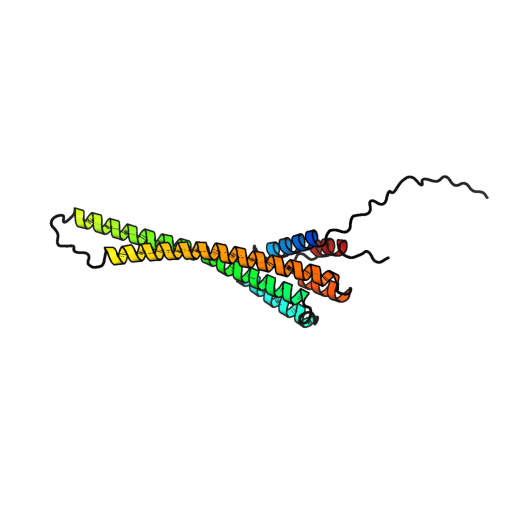O 1
ATOM 701 N N . ALA A 1 94 ? 10.544 0.022 -14.439 1.00 97.94 94 ALA A N 1
ATOM 702 C CA . ALA A 1 94 ? 10.072 -0.444 -15.741 1.00 97.94 94 ALA A CA 1
ATOM 703 C C . ALA A 1 94 ? 10.418 0.541 -16.871 1.00 97.94 94 ALA A C 1
ATOM 705 O O . ALA A 1 94 ? 10.869 0.131 -17.946 1.00 97.94 94 ALA A O 1
ATOM 706 N N . ALA A 1 95 ? 10.241 1.844 -16.628 1.00 98.06 95 ALA A N 1
ATOM 707 C CA . ALA A 1 95 ? 10.598 2.889 -17.582 1.00 98.06 95 ALA A CA 1
ATOM 708 C C . ALA A 1 95 ? 12.112 2.932 -17.837 1.00 98.06 95 ALA A C 1
ATOM 710 O O . ALA A 1 95 ? 12.534 3.007 -18.993 1.00 98.06 95 ALA A O 1
ATOM 711 N N . ARG A 1 96 ? 12.931 2.814 -16.783 1.00 98.19 96 ARG A N 1
ATOM 712 C CA . ARG A 1 96 ? 14.397 2.759 -16.877 1.00 98.19 96 ARG A CA 1
ATOM 713 C C . ARG A 1 96 ? 14.867 1.566 -17.711 1.00 98.19 96 ARG A C 1
ATOM 715 O O . ARG A 1 96 ? 15.659 1.745 -18.633 1.00 98.19 96 ARG A O 1
ATOM 722 N N . LEU A 1 97 ? 14.358 0.367 -17.424 1.00 96.56 97 LEU A N 1
ATOM 723 C CA . LEU A 1 97 ? 14.692 -0.865 -18.149 1.00 96.56 97 LEU A CA 1
ATOM 724 C C . LEU A 1 97 ? 14.261 -0.796 -19.621 1.00 96.56 97 LEU A C 1
ATOM 726 O O . LEU A 1 97 ? 15.008 -1.199 -20.513 1.00 96.56 97 LEU A O 1
ATOM 730 N N . THR A 1 98 ? 13.085 -0.224 -19.889 1.00 95.50 98 THR A N 1
ATOM 731 C CA . THR A 1 98 ? 12.590 -0.006 -21.256 1.00 95.50 98 THR A CA 1
ATOM 732 C C . THR A 1 98 ? 13.482 0.965 -22.027 1.00 95.50 98 THR A C 1
ATOM 734 O O . THR A 1 98 ? 13.833 0.694 -23.176 1.00 95.50 98 THR A O 1
ATOM 737 N N . ALA A 1 99 ? 13.878 2.077 -21.403 1.00 95.19 99 ALA A N 1
ATOM 738 C CA . ALA A 1 99 ? 14.772 3.058 -22.010 1.00 95.19 99 ALA A CA 1
ATOM 739 C C . ALA A 1 99 ? 16.155 2.460 -22.307 1.00 95.19 99 ALA A C 1
ATOM 741 O O . ALA A 1 99 ? 16.714 2.705 -23.375 1.00 95.19 99 ALA A O 1
ATOM 742 N N . GLU A 1 100 ? 16.680 1.624 -21.410 1.00 94.44 100 GLU A N 1
ATOM 743 C CA . GLU A 1 100 ? 17.951 0.934 -21.630 1.00 94.44 100 GLU A CA 1
ATOM 744 C C . GLU A 1 100 ? 17.859 -0.062 -22.793 1.00 94.44 100 GLU A C 1
ATOM 746 O O . GLU A 1 100 ? 18.705 -0.049 -23.688 1.00 94.44 100 GLU A O 1
ATOM 751 N N . ALA A 1 101 ? 16.788 -0.859 -22.863 1.00 91.38 101 ALA A N 1
ATOM 752 C CA . ALA A 1 101 ? 16.560 -1.753 -23.998 1.00 91.38 101 ALA A CA 1
ATOM 753 C C . ALA A 1 101 ? 16.498 -0.978 -25.331 1.00 91.38 101 ALA A C 1
ATOM 755 O O . ALA A 1 101 ? 17.124 -1.384 -26.312 1.00 91.38 101 ALA A O 1
ATOM 756 N N . GLN A 1 102 ? 15.813 0.172 -25.359 1.00 90.88 102 GLN A N 1
ATOM 757 C CA . GLN A 1 102 ? 15.741 1.047 -26.536 1.00 90.88 102 GLN A CA 1
ATOM 758 C C . GLN A 1 102 ? 17.098 1.660 -26.904 1.00 90.88 102 GLN A C 1
ATOM 760 O O . GLN A 1 102 ? 17.441 1.736 -28.085 1.00 90.88 102 GLN A O 1
ATOM 765 N N . ARG A 1 103 ? 17.886 2.090 -25.915 1.00 90.50 103 ARG A N 1
ATOM 766 C CA . ARG A 1 103 ? 19.243 2.606 -26.127 1.00 90.50 103 ARG A CA 1
ATOM 767 C C . ARG A 1 103 ? 20.126 1.545 -26.783 1.00 90.50 103 ARG A C 1
ATOM 769 O O . ARG A 1 103 ? 20.814 1.842 -27.760 1.00 90.50 103 ARG A O 1
ATOM 776 N N . LEU A 1 104 ? 20.087 0.310 -26.284 1.00 87.25 104 LEU A N 1
ATOM 777 C CA . LEU A 1 104 ? 20.857 -0.799 -26.848 1.00 87.25 104 LEU A CA 1
ATOM 778 C C . LEU A 1 104 ? 20.390 -1.151 -28.272 1.00 87.25 104 LEU A C 1
ATOM 780 O O . LEU A 1 104 ? 21.222 -1.440 -29.132 1.00 87.25 104 LEU A O 1
ATOM 784 N N . ASP A 1 105 ? 19.086 -1.073 -28.561 1.00 86.00 105 ASP A N 1
ATOM 785 C CA . ASP A 1 105 ? 18.564 -1.223 -29.927 1.00 86.00 105 ASP A CA 1
ATOM 786 C C . ASP A 1 105 ? 19.119 -0.157 -30.883 1.00 86.00 105 ASP A C 1
ATOM 788 O O . ASP A 1 105 ? 19.462 -0.465 -32.026 1.00 86.00 105 ASP A O 1
ATOM 792 N N . GLN A 1 106 ? 19.201 1.099 -30.437 1.00 87.69 106 GLN A N 1
ATOM 793 C CA . GLN A 1 106 ? 19.712 2.207 -31.248 1.00 87.69 106 GLN A CA 1
ATOM 794 C C . GLN A 1 106 ? 21.202 2.052 -31.556 1.00 87.69 106 GLN A C 1
ATOM 796 O O . GLN A 1 106 ? 21.597 2.221 -32.711 1.00 87.69 106 GLN A O 1
ATOM 801 N N . ILE A 1 107 ? 22.009 1.698 -30.550 1.00 85.50 107 ILE A N 1
ATOM 802 C CA . ILE A 1 107 ? 23.444 1.423 -30.721 1.00 85.50 107 ILE A CA 1
ATOM 803 C C . ILE A 1 107 ? 23.630 0.325 -31.765 1.00 85.50 107 ILE A C 1
ATOM 805 O O . ILE A 1 107 ? 24.344 0.523 -32.742 1.00 85.50 107 ILE A O 1
ATOM 809 N N . TRP A 1 108 ? 22.895 -0.779 -31.630 1.00 79.06 108 TRP A N 1
ATOM 810 C CA . TRP A 1 108 ? 22.987 -1.881 -32.581 1.00 79.06 108 TRP A CA 1
ATOM 811 C C . TRP A 1 108 ? 22.602 -1.477 -34.010 1.00 79.06 108 TRP A C 1
ATOM 813 O O . TRP A 1 108 ? 23.310 -1.816 -34.957 1.00 79.06 108 TRP A O 1
ATOM 823 N N . ARG A 1 109 ? 21.499 -0.737 -34.196 1.00 82.50 109 ARG A N 1
ATOM 824 C CA . ARG A 1 109 ? 21.090 -0.274 -35.537 1.00 82.50 109 ARG A CA 1
ATOM 825 C C . ARG A 1 109 ? 22.158 0.608 -36.175 1.00 82.50 109 ARG A C 1
ATOM 827 O O . ARG A 1 109 ? 22.405 0.477 -37.370 1.00 82.50 109 ARG A O 1
ATOM 834 N N . ARG A 1 110 ? 22.774 1.491 -35.386 1.00 84.56 110 ARG A N 1
ATOM 835 C CA . ARG A 1 110 ? 23.858 2.367 -35.840 1.00 84.56 110 ARG A CA 1
ATOM 836 C C . ARG A 1 110 ? 25.088 1.557 -36.237 1.00 84.56 110 ARG A C 1
ATOM 838 O O . ARG A 1 110 ? 25.615 1.770 -37.323 1.00 84.56 110 ARG A O 1
ATOM 845 N N . ASP A 1 111 ? 25.515 0.629 -35.390 1.00 80.94 111 ASP A N 1
ATOM 846 C CA . ASP A 1 111 ? 26.724 -0.162 -35.621 1.00 80.94 111 ASP A CA 1
ATOM 847 C C . ASP A 1 111 ? 26.546 -1.088 -36.841 1.00 80.94 111 ASP A C 1
ATOM 849 O O . ASP A 1 111 ? 27.428 -1.173 -37.691 1.00 80.94 111 ASP A O 1
ATOM 853 N N . ARG A 1 112 ? 25.353 -1.674 -37.023 1.00 74.94 112 ARG A N 1
ATOM 854 C CA . ARG A 1 112 ? 24.997 -2.447 -38.226 1.00 74.94 112 ARG A CA 1
ATOM 855 C C . ARG A 1 112 ? 24.936 -1.598 -39.499 1.00 74.94 112 ARG A C 1
ATOM 857 O O . ARG A 1 112 ? 25.277 -2.080 -40.573 1.00 74.94 112 ARG A O 1
ATOM 864 N N . ALA A 1 113 ? 24.465 -0.355 -39.407 1.00 81.56 113 ALA A N 1
ATOM 865 C CA . ALA A 1 113 ? 24.472 0.560 -40.547 1.00 81.56 113 ALA A CA 1
ATOM 866 C C . ALA A 1 113 ? 25.902 0.963 -40.951 1.00 81.56 113 ALA A C 1
ATOM 868 O O . ALA A 1 113 ? 26.139 1.245 -42.123 1.00 81.56 113 ALA A O 1
ATOM 869 N N . ALA A 1 114 ? 26.839 0.979 -39.996 1.00 79.50 114 ALA A N 1
ATOM 870 C CA . ALA A 1 114 ? 28.248 1.282 -40.232 1.00 79.50 114 ALA A CA 1
ATOM 871 C C . ALA A 1 114 ? 29.048 0.088 -40.794 1.00 79.50 114 ALA A C 1
ATOM 873 O O . ALA A 1 114 ? 29.988 0.313 -41.553 1.00 79.50 114 ALA A O 1
ATOM 874 N N . ASP A 1 115 ? 28.668 -1.154 -40.472 1.00 75.25 115 ASP A N 1
ATOM 875 C CA . ASP A 1 115 ? 29.275 -2.385 -41.007 1.00 75.25 115 ASP A CA 1
ATOM 876 C C . ASP A 1 115 ? 28.200 -3.405 -41.457 1.00 75.25 115 ASP A C 1
ATOM 878 O O . ASP A 1 115 ? 27.764 -4.258 -40.675 1.00 75.25 115 ASP A O 1
ATOM 882 N N . PRO A 1 116 ? 27.740 -3.327 -42.723 1.00 66.38 116 PRO A N 1
ATOM 883 C CA . PRO A 1 116 ? 26.634 -4.144 -43.229 1.00 66.38 116 PRO A CA 1
ATOM 884 C C . PRO A 1 116 ? 27.004 -5.596 -43.571 1.00 66.38 116 PRO A C 1
ATOM 886 O O . PRO A 1 116 ? 26.103 -6.427 -43.694 1.00 66.38 116 PRO A O 1
ATOM 889 N N . VAL A 1 117 ? 28.295 -5.888 -43.796 1.00 64.88 117 VAL A N 1
ATOM 890 C CA . VAL A 1 117 ? 28.788 -7.179 -44.328 1.00 64.88 117 VAL A CA 1
ATOM 891 C C . VAL A 1 117 ? 29.237 -8.123 -43.203 1.00 64.88 117 VAL A C 1
ATOM 893 O O . VAL A 1 117 ? 29.169 -9.337 -43.373 1.00 64.88 117 VAL A O 1
ATOM 896 N N . GLY A 1 118 ? 29.536 -7.576 -42.020 1.00 60.19 118 GLY A N 1
ATOM 897 C CA . GLY A 1 118 ? 29.376 -8.263 -40.743 1.00 60.19 118 GLY A CA 1
ATOM 898 C C . GLY A 1 118 ? 30.652 -8.819 -40.120 1.00 60.19 118 GLY A C 1
ATOM 899 O O . GLY A 1 118 ? 31.269 -9.722 -40.670 1.00 60.19 118 GLY A O 1
ATOM 900 N N . VAL A 1 119 ? 30.944 -8.376 -38.892 1.00 56.34 119 VAL A N 1
ATOM 901 C CA . VAL A 1 119 ? 31.525 -9.211 -37.813 1.00 56.34 119 VAL A CA 1
ATOM 902 C C . VAL A 1 119 ? 30.960 -8.837 -36.430 1.00 56.34 119 VAL A C 1
ATOM 904 O O . VAL A 1 119 ? 31.438 -9.327 -35.415 1.00 56.34 119 VAL A O 1
ATOM 907 N N . VAL A 1 120 ? 29.943 -7.976 -36.315 1.00 54.56 120 VAL A N 1
ATOM 908 C CA . VAL A 1 120 ? 29.350 -7.705 -34.993 1.00 54.56 120 VAL A CA 1
ATOM 909 C C . VAL A 1 120 ? 28.224 -8.697 -34.733 1.00 54.56 120 VAL A C 1
ATOM 911 O O . VAL A 1 120 ? 27.041 -8.354 -34.715 1.00 54.56 120 VAL A O 1
ATOM 914 N N . ASP A 1 121 ? 28.612 -9.957 -34.540 1.00 56.81 121 ASP A N 1
ATOM 915 C CA . ASP A 1 121 ? 27.796 -10.838 -33.719 1.00 56.81 121 ASP A CA 1
ATOM 916 C C . ASP A 1 121 ? 27.774 -10.191 -32.334 1.00 56.81 121 ASP A C 1
ATOM 918 O O . ASP A 1 121 ? 28.818 -9.844 -31.785 1.00 56.81 121 ASP A O 1
ATOM 922 N N . PHE A 1 122 ? 26.583 -9.933 -31.811 1.00 61.44 122 PHE A N 1
ATOM 923 C CA . PHE A 1 122 ? 26.389 -9.426 -30.456 1.00 61.44 122 PHE A CA 1
ATOM 924 C C . PHE A 1 122 ? 25.845 -10.622 -29.661 1.00 61.44 122 PHE A C 1
ATOM 926 O O . PHE A 1 122 ? 24.625 -10.740 -29.478 1.00 61.44 122 PHE A O 1
ATOM 933 N N . PRO A 1 123 ? 26.698 -11.591 -29.267 1.00 52.62 123 PRO A N 1
ATOM 934 C CA . PRO A 1 123 ? 26.230 -12.843 -28.699 1.00 52.62 123 PRO A CA 1
ATOM 935 C C . PRO A 1 123 ? 25.560 -12.522 -27.363 1.00 52.62 123 PRO A C 1
ATOM 937 O O . PRO A 1 123 ? 26.129 -11.829 -26.522 1.00 52.62 123 PRO A O 1
ATOM 940 N N . GLY A 1 124 ? 24.318 -12.971 -27.187 1.00 56.91 124 GLY A N 1
ATOM 941 C CA . GLY A 1 124 ? 23.524 -12.660 -25.998 1.00 56.91 124 GLY A CA 1
ATOM 942 C C . GLY A 1 124 ? 22.719 -11.356 -26.061 1.00 56.91 124 GLY A C 1
ATOM 943 O O . GLY A 1 124 ? 22.063 -11.029 -25.074 1.00 56.91 124 GLY A O 1
ATOM 944 N N . ARG A 1 125 ? 22.689 -10.622 -27.186 1.00 67.62 125 ARG A N 1
ATOM 945 C CA . ARG A 1 125 ? 21.852 -9.413 -27.356 1.00 67.62 125 ARG A CA 1
ATOM 946 C C . ARG A 1 125 ? 20.367 -9.696 -27.263 1.00 67.62 125 ARG A C 1
ATOM 948 O O . ARG A 1 125 ? 19.698 -9.067 -26.454 1.00 67.62 125 ARG A O 1
ATOM 955 N N . ASP A 1 126 ? 19.852 -10.587 -28.106 1.00 68.19 126 ASP A N 1
ATOM 956 C CA . ASP A 1 126 ? 18.407 -10.813 -28.144 1.00 68.19 126 ASP A CA 1
ATOM 957 C C . ASP A 1 126 ? 17.949 -11.328 -26.782 1.00 68.19 126 ASP A C 1
ATOM 959 O O . ASP A 1 126 ? 16.999 -10.793 -26.230 1.00 68.19 126 ASP A O 1
ATOM 963 N N . ALA A 1 127 ? 18.721 -12.230 -26.168 1.00 76.00 127 ALA A N 1
ATOM 964 C CA . ALA A 1 127 ? 18.470 -12.718 -24.818 1.00 76.00 127 ALA A CA 1
ATOM 965 C C . ALA A 1 127 ? 18.540 -11.612 -23.744 1.00 76.00 127 ALA A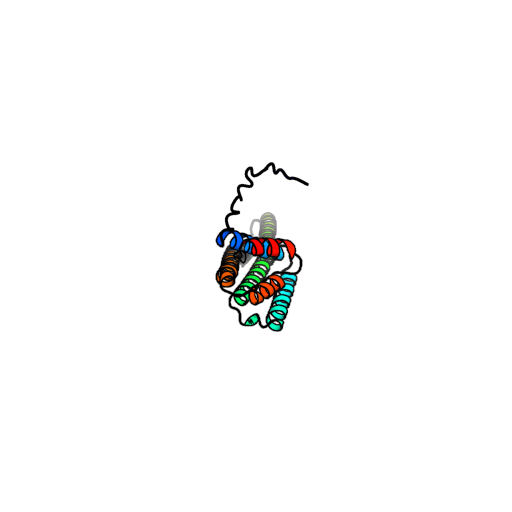 C 1
ATOM 967 O O . ALA A 1 127 ? 17.628 -11.513 -22.933 1.00 76.00 127 ALA A O 1
ATOM 968 N N . SER A 1 128 ? 19.565 -10.749 -23.735 1.00 81.25 128 SER A N 1
ATOM 969 C CA . SER A 1 128 ? 19.716 -9.684 -22.722 1.00 81.25 128 SER A CA 1
ATOM 970 C C . SER A 1 128 ? 18.727 -8.529 -22.901 1.00 81.25 128 SER A C 1
ATOM 972 O O . SER A 1 128 ? 18.161 -8.048 -21.924 1.00 81.25 128 SER A O 1
ATOM 974 N N . GLN A 1 129 ? 18.445 -8.103 -24.132 1.00 83.31 129 GLN A N 1
ATOM 975 C CA . GLN A 1 129 ? 17.424 -7.092 -24.423 1.00 83.31 129 GLN A CA 1
ATOM 976 C C . GLN A 1 129 ? 16.016 -7.638 -24.173 1.00 83.31 129 GLN A C 1
ATOM 978 O O . GLN A 1 129 ? 15.157 -6.924 -23.653 1.00 83.31 129 GLN A O 1
ATOM 983 N N . GLN A 1 130 ? 15.767 -8.904 -24.515 1.00 87.75 130 GLN A N 1
ATOM 984 C CA . GLN A 1 130 ? 14.524 -9.586 -24.167 1.00 87.75 130 GLN A CA 1
ATOM 985 C C . GLN A 1 130 ? 14.389 -9.736 -22.653 1.00 87.75 130 GLN A C 1
ATOM 987 O O . GLN A 1 130 ? 13.292 -9.518 -22.147 1.00 87.75 130 GLN A O 1
ATOM 992 N N . GLN A 1 131 ? 15.481 -10.005 -21.932 1.00 92.31 131 GLN A N 1
ATOM 993 C CA . GLN A 1 131 ? 15.488 -10.028 -20.472 1.00 92.31 131 GLN A CA 1
ATOM 994 C C . GLN A 1 131 ? 15.117 -8.659 -19.900 1.00 92.31 131 GLN A C 1
ATOM 996 O O . GLN A 1 131 ? 14.176 -8.585 -19.125 1.00 92.31 131 GLN A O 1
ATOM 1001 N N . LEU A 1 132 ? 15.742 -7.565 -20.352 1.00 93.19 132 LEU A N 1
ATOM 1002 C CA . LEU A 1 132 ? 15.392 -6.209 -19.901 1.00 93.19 132 LEU A CA 1
ATO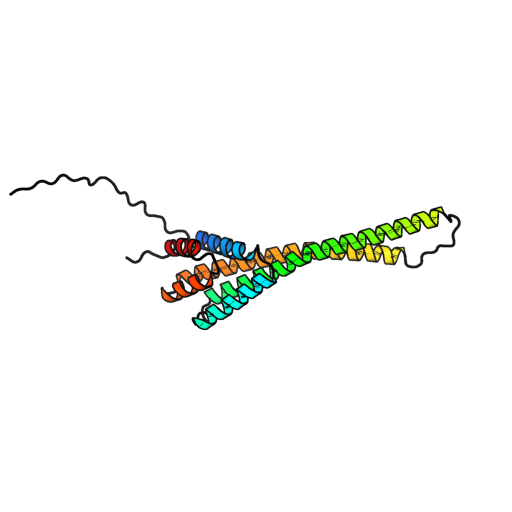M 1003 C C . LEU A 1 132 ? 13.910 -5.880 -20.136 1.00 93.19 132 LEU A C 1
ATOM 1005 O O . LEU A 1 132 ? 13.256 -5.297 -19.274 1.00 93.19 132 LEU A O 1
ATOM 1009 N N . ARG A 1 133 ? 13.359 -6.268 -21.294 1.00 92.25 133 ARG A N 1
ATOM 1010 C CA . ARG A 1 133 ? 11.930 -6.086 -21.605 1.00 92.25 133 ARG A CA 1
ATOM 1011 C C . ARG A 1 133 ? 11.035 -6.977 -20.739 1.00 92.25 133 ARG A C 1
ATOM 1013 O O . ARG A 1 133 ? 9.960 -6.541 -20.336 1.00 92.25 133 ARG A O 1
ATOM 1020 N N . SER A 1 134 ? 11.468 -8.205 -20.459 1.00 95.62 134 SER A N 1
ATOM 1021 C CA . SER A 1 134 ? 10.775 -9.137 -19.567 1.00 95.62 134 SER A CA 1
ATOM 1022 C C . SER A 1 134 ? 10.749 -8.607 -18.136 1.00 95.62 134 SER A C 1
ATOM 1024 O O . SER A 1 134 ? 9.689 -8.570 -17.521 1.00 95.62 134 SER A O 1
ATOM 1026 N N . ASP A 1 135 ? 11.881 -8.118 -17.637 1.00 97.56 135 ASP A N 1
ATOM 1027 C CA . ASP A 1 135 ? 11.999 -7.512 -16.315 1.00 97.56 135 ASP A CA 1
ATOM 1028 C C . ASP A 1 135 ? 11.139 -6.248 -16.234 1.00 97.56 135 ASP A C 1
ATOM 1030 O O . ASP A 1 135 ? 10.362 -6.097 -15.297 1.00 97.56 135 ASP A O 1
ATOM 1034 N N . ALA A 1 136 ? 11.178 -5.378 -17.250 1.00 96.44 136 ALA A N 1
ATOM 1035 C CA . ALA A 1 136 ? 10.315 -4.197 -17.313 1.00 96.44 136 ALA A CA 1
ATOM 1036 C C . ALA A 1 136 ? 8.824 -4.567 -17.251 1.00 96.44 136 ALA A C 1
ATOM 1038 O O . ALA A 1 136 ? 8.048 -3.935 -16.532 1.00 96.44 136 ALA A O 1
ATOM 1039 N N . ARG A 1 137 ? 8.420 -5.617 -17.975 1.00 97.88 137 ARG A N 1
ATOM 1040 C CA . ARG A 1 137 ? 7.055 -6.146 -17.930 1.00 97.88 137 ARG A CA 1
ATOM 1041 C C . ARG A 1 137 ? 6.712 -6.686 -16.542 1.00 97.88 137 ARG A C 1
ATOM 1043 O O . ARG A 1 137 ? 5.650 -6.351 -16.027 1.00 97.88 137 ARG A O 1
ATOM 1050 N N . TRP A 1 138 ? 7.603 -7.456 -15.925 1.00 98.12 138 TRP A N 1
ATOM 1051 C CA . TRP A 1 138 ? 7.411 -7.988 -14.577 1.00 98.12 138 TRP A CA 1
ATOM 1052 C C . TRP A 1 138 ? 7.258 -6.875 -13.530 1.00 98.12 138 TRP A C 1
ATOM 1054 O O . TRP A 1 138 ? 6.404 -6.966 -12.648 1.00 98.12 138 TRP A O 1
ATOM 1064 N N . GLN A 1 139 ? 8.020 -5.784 -13.653 1.00 98.19 139 GLN A N 1
ATOM 1065 C CA . GLN A 1 139 ? 7.884 -4.603 -12.793 1.00 98.19 139 GLN A CA 1
ATOM 1066 C C . GLN A 1 139 ? 6.490 -3.968 -12.930 1.00 98.19 139 GLN A C 1
ATOM 1068 O O . GLN A 1 139 ? 5.855 -3.638 -11.927 1.00 98.19 139 GLN A O 1
ATOM 1073 N N . LEU A 1 140 ? 5.973 -3.839 -14.158 1.00 97.75 140 LEU A N 1
ATOM 1074 C CA . LEU A 1 140 ? 4.614 -3.342 -14.394 1.00 97.75 140 LEU A CA 1
ATOM 1075 C C . LEU A 1 140 ? 3.551 -4.294 -13.844 1.00 97.75 140 LEU A C 1
ATOM 1077 O O . LEU A 1 140 ? 2.651 -3.843 -13.142 1.00 97.75 140 LEU A O 1
ATOM 1081 N N . GLU A 1 141 ? 3.660 -5.593 -14.122 1.00 97.81 141 GLU A N 1
ATOM 1082 C CA . GLU A 1 141 ? 2.749 -6.618 -13.594 1.00 97.81 141 GLU A CA 1
ATOM 1083 C C . GLU A 1 141 ? 2.726 -6.601 -12.061 1.00 97.81 141 GLU A C 1
ATOM 1085 O O . GLU A 1 141 ? 1.655 -6.626 -11.459 1.00 97.81 141 GLU A O 1
ATOM 1090 N N . THR A 1 142 ? 3.887 -6.441 -11.424 1.00 96.75 142 THR A N 1
ATOM 1091 C CA . THR A 1 142 ? 4.007 -6.280 -9.970 1.00 96.75 142 THR A CA 1
ATOM 1092 C C . THR A 1 142 ? 3.310 -5.009 -9.481 1.00 96.75 142 THR A C 1
ATOM 1094 O O . THR A 1 142 ? 2.581 -5.050 -8.489 1.00 96.75 142 THR A O 1
ATOM 1097 N N . ALA A 1 143 ? 3.474 -3.878 -10.174 1.00 96.69 143 ALA A N 1
ATOM 1098 C CA . ALA A 1 143 ? 2.771 -2.639 -9.841 1.00 96.69 143 ALA A CA 1
ATOM 1099 C C . ALA A 1 143 ? 1.242 -2.783 -9.967 1.00 96.69 143 ALA A C 1
ATOM 1101 O O . ALA A 1 143 ? 0.507 -2.260 -9.130 1.00 96.69 143 ALA A O 1
ATOM 1102 N N . TYR A 1 144 ? 0.758 -3.507 -10.982 1.00 96.19 144 TYR A N 1
ATOM 1103 C CA . TYR A 1 144 ? -0.664 -3.824 -11.136 1.00 96.19 144 TYR A CA 1
ATOM 1104 C C . TYR A 1 144 ? -1.167 -4.750 -10.025 1.00 96.19 144 TYR A C 1
ATOM 1106 O O . TYR A 1 144 ? -2.194 -4.456 -9.418 1.00 96.19 144 TYR A O 1
ATOM 1114 N N . ALA A 1 145 ? -0.428 -5.817 -9.711 1.00 96.38 145 ALA A N 1
ATOM 1115 C CA . ALA A 1 145 ? -0.755 -6.747 -8.631 1.00 96.38 145 ALA A CA 1
ATOM 1116 C C . ALA A 1 145 ? -0.880 -6.031 -7.277 1.00 96.38 145 ALA A C 1
ATOM 1118 O O . ALA A 1 145 ? -1.837 -6.258 -6.542 1.00 96.38 145 ALA A O 1
ATOM 1119 N N . LYS A 1 146 ? 0.031 -5.095 -6.980 1.00 95.94 146 LYS A N 1
ATOM 1120 C CA . LYS A 1 146 ? -0.058 -4.246 -5.781 1.00 95.94 146 LYS A CA 1
ATOM 1121 C C . LYS A 1 146 ? -1.341 -3.422 -5.728 1.00 95.94 146 LYS A C 1
ATOM 1123 O O . LYS A 1 146 ? -1.866 -3.226 -4.642 1.00 95.94 146 LYS A O 1
ATOM 1128 N N . GLY A 1 147 ? -1.868 -2.976 -6.869 1.00 93.50 147 GLY A N 1
ATOM 1129 C CA . GLY A 1 147 ? -3.159 -2.286 -6.929 1.00 93.50 147 GLY A CA 1
ATOM 1130 C C . GLY A 1 147 ? -4.317 -3.139 -6.401 1.00 93.50 147 GLY A C 1
ATOM 1131 O O . GLY A 1 147 ? -5.147 -2.630 -5.654 1.00 93.50 147 GLY A O 1
ATOM 1132 N N . PHE A 1 148 ? -4.335 -4.436 -6.726 1.00 95.94 148 PHE A N 1
ATOM 1133 C CA . PHE A 1 148 ? -5.322 -5.375 -6.179 1.00 95.94 148 PHE A CA 1
ATOM 1134 C C . PHE A 1 148 ? -5.119 -5.604 -4.682 1.00 95.94 148 PHE A C 1
ATOM 1136 O O . PHE A 1 148 ? -6.074 -5.500 -3.923 1.00 95.94 148 PHE A O 1
ATOM 1143 N N . ILE A 1 149 ? -3.870 -5.807 -4.247 1.00 95.56 149 ILE A N 1
ATOM 1144 C CA . ILE A 1 149 ? -3.548 -5.975 -2.821 1.00 95.56 149 ILE A CA 1
ATOM 1145 C C . ILE A 1 149 ? -4.015 -4.757 -2.009 1.00 95.56 149 ILE A C 1
ATOM 1147 O O . ILE A 1 149 ? -4.616 -4.918 -0.955 1.00 95.56 149 ILE A O 1
ATOM 1151 N N . ILE A 1 150 ? -3.784 -3.536 -2.502 1.00 93.44 150 ILE A N 1
ATOM 1152 C CA . ILE A 1 150 ? -4.247 -2.305 -1.842 1.00 93.44 150 ILE A CA 1
ATOM 1153 C C . ILE A 1 150 ? -5.772 -2.302 -1.703 1.00 93.44 150 ILE A C 1
ATOM 1155 O O . ILE A 1 150 ? -6.273 -1.983 -0.628 1.00 93.44 150 ILE A O 1
ATOM 1159 N N . ALA A 1 151 ? -6.501 -2.661 -2.763 1.00 92.12 151 ALA A N 1
ATOM 1160 C CA . ALA A 1 151 ? -7.960 -2.709 -2.731 1.00 92.12 151 ALA A CA 1
ATOM 1161 C C . ALA A 1 151 ? -8.476 -3.740 -1.712 1.00 92.12 151 ALA A C 1
ATOM 1163 O O . ALA A 1 151 ? -9.371 -3.420 -0.931 1.00 92.12 151 ALA A O 1
ATOM 1164 N N . ASP A 1 152 ? -7.872 -4.930 -1.666 1.00 96.00 152 ASP A N 1
ATOM 1165 C CA . ASP A 1 152 ? -8.239 -5.990 -0.721 1.00 96.00 152 ASP A CA 1
ATOM 1166 C C . ASP A 1 152 ? -7.955 -5.578 0.731 1.00 96.00 152 ASP A C 1
ATOM 1168 O O . ASP A 1 152 ? -8.814 -5.725 1.602 1.00 96.00 152 ASP A O 1
ATOM 1172 N N . LEU A 1 153 ? -6.780 -4.994 0.995 1.00 94.19 153 LEU A N 1
ATOM 1173 C CA . LEU A 1 153 ? -6.412 -4.485 2.321 1.00 94.19 153 LEU A CA 1
ATOM 1174 C C . LEU A 1 153 ? -7.359 -3.372 2.784 1.00 94.19 153 LEU A C 1
ATOM 1176 O O . LEU A 1 153 ? -7.754 -3.346 3.948 1.00 94.19 153 LEU A O 1
ATOM 1180 N N . GLN A 1 154 ? -7.738 -2.458 1.887 1.00 90.62 154 GLN A N 1
ATOM 1181 C CA . GLN A 1 154 ? -8.682 -1.381 2.194 1.00 90.62 154 GLN A CA 1
ATOM 1182 C C . GLN A 1 154 ? -10.088 -1.918 2.472 1.00 90.62 154 GLN A C 1
ATOM 1184 O O . GLN A 1 154 ? -10.724 -1.481 3.429 1.00 90.62 154 GLN A O 1
ATOM 1189 N N . ALA A 1 155 ? -10.560 -2.881 1.678 1.00 90.75 155 ALA A N 1
ATOM 1190 C CA . ALA A 1 155 ? -11.858 -3.512 1.889 1.00 90.75 155 ALA A CA 1
ATOM 1191 C C . ALA A 1 155 ? -11.915 -4.259 3.230 1.00 90.75 155 ALA A C 1
ATOM 1193 O O . ALA A 1 155 ? -12.901 -4.152 3.962 1.00 90.75 155 ALA A O 1
ATOM 1194 N N . GLU A 1 156 ? -10.847 -4.974 3.586 1.00 94.25 156 GLU A N 1
ATOM 1195 C CA . GLU A 1 156 ? -10.761 -5.684 4.861 1.00 94.25 156 GLU A CA 1
ATOM 1196 C C . GLU A 1 156 ? -10.638 -4.721 6.051 1.00 94.25 156 GLU A C 1
ATOM 1198 O O . GLU A 1 156 ? -11.305 -4.914 7.069 1.00 94.25 156 GLU A O 1
ATOM 1203 N N . ALA A 1 157 ? -9.867 -3.637 5.919 1.00 89.88 157 ALA A N 1
ATOM 1204 C CA . ALA A 1 157 ? -9.811 -2.586 6.932 1.00 89.88 157 ALA A CA 1
ATOM 1205 C C . ALA A 1 157 ? -11.195 -1.960 7.169 1.00 89.88 157 ALA A C 1
ATOM 1207 O O . ALA A 1 157 ? -11.630 -1.853 8.317 1.00 89.88 157 ALA A O 1
ATOM 1208 N N . ASP A 1 158 ? -11.923 -1.616 6.102 1.00 85.88 158 ASP A N 1
ATOM 1209 C CA . ASP A 1 158 ? -13.286 -1.086 6.192 1.00 85.88 158 ASP A CA 1
ATOM 1210 C C . ASP A 1 158 ? -14.228 -2.086 6.886 1.00 85.88 158 ASP A C 1
ATOM 1212 O O . ASP A 1 158 ? -15.031 -1.696 7.738 1.00 85.88 158 ASP A O 1
ATOM 1216 N N . ARG A 1 159 ? -14.117 -3.384 6.571 1.00 89.06 159 ARG A N 1
ATOM 1217 C CA . ARG A 1 159 ? -14.903 -4.451 7.211 1.00 89.06 159 ARG A CA 1
ATOM 1218 C C . ARG A 1 159 ? -14.648 -4.519 8.717 1.00 89.06 159 ARG A C 1
ATOM 1220 O O . ARG A 1 159 ? -15.599 -4.591 9.495 1.00 89.06 159 ARG A O 1
ATOM 1227 N N . LEU A 1 160 ? -13.386 -4.483 9.138 1.00 88.62 160 LEU A N 1
ATOM 1228 C CA . LEU A 1 160 ? -13.006 -4.516 10.553 1.00 88.62 160 LEU A CA 1
ATOM 1229 C C . LEU A 1 160 ? -13.486 -3.269 11.303 1.00 88.62 160 LEU A C 1
ATOM 1231 O O . LEU A 1 160 ? -14.007 -3.385 12.412 1.00 88.62 160 LEU A O 1
ATOM 1235 N N . LEU A 1 161 ? -13.381 -2.086 10.692 1.00 82.38 161 LEU A N 1
ATOM 1236 C CA . LEU A 1 161 ? -13.892 -0.847 11.283 1.00 82.38 161 LEU A CA 1
ATOM 1237 C C . LEU A 1 161 ? -15.408 -0.913 11.481 1.00 82.38 161 LEU A C 1
ATOM 1239 O O . LEU A 1 161 ? -15.890 -0.499 12.531 1.00 82.38 161 LEU A O 1
ATOM 1243 N N . ARG A 1 162 ? -16.159 -1.499 10.541 1.00 80.38 162 ARG A N 1
ATOM 1244 C CA . ARG A 1 162 ? -17.604 -1.720 10.711 1.00 80.38 162 ARG A CA 1
ATOM 1245 C C . ARG A 1 162 ? -17.916 -2.681 11.858 1.00 80.38 162 ARG A C 1
ATOM 1247 O O . ARG A 1 162 ? -18.750 -2.359 12.700 1.00 80.38 162 ARG A O 1
ATOM 1254 N N . LEU A 1 163 ? -17.195 -3.801 11.958 1.00 83.31 163 LEU A N 1
ATOM 1255 C CA . LEU A 1 163 ? -17.349 -4.748 13.072 1.00 83.31 163 LEU A CA 1
ATOM 1256 C C . LEU A 1 163 ? -17.053 -4.110 14.432 1.00 83.31 163 LEU A C 1
ATOM 1258 O O . LEU A 1 163 ? -17.722 -4.421 15.417 1.00 83.31 163 LEU A O 1
ATOM 1262 N N . ALA A 1 164 ? -16.083 -3.194 14.494 1.00 78.75 164 ALA A N 1
ATOM 1263 C CA . ALA A 1 164 ? -15.804 -2.444 15.711 1.00 78.75 164 ALA A CA 1
ATOM 1264 C C . ALA A 1 164 ? -17.027 -1.638 16.175 1.00 78.75 164 ALA A C 1
ATOM 1266 O O . ALA A 1 164 ? -17.294 -1.593 17.371 1.00 78.75 164 ALA A O 1
ATOM 1267 N N . ILE A 1 165 ? -17.786 -1.048 15.247 1.00 72.94 165 ILE A N 1
ATOM 1268 C CA . ILE A 1 165 ? -18.986 -0.238 15.519 1.00 72.94 165 ILE A CA 1
ATOM 1269 C C . ILE A 1 165 ? -20.182 -1.106 15.901 1.00 72.94 165 ILE A C 1
ATOM 1271 O O . ILE A 1 165 ? -20.892 -0.804 16.861 1.00 72.94 165 ILE A O 1
ATOM 1275 N N . GLU A 1 166 ? -20.397 -2.201 15.179 1.00 71.56 166 GLU A N 1
ATOM 1276 C CA . GLU A 1 166 ? -21.484 -3.136 15.473 1.00 71.56 166 GLU A CA 1
ATOM 1277 C C . GLU A 1 166 ? -21.337 -3.742 16.871 1.00 71.56 166 GLU A C 1
ATOM 1279 O O . GLU A 1 166 ? -22.303 -3.812 17.637 1.00 71.56 166 GLU A O 1
ATOM 1284 N N . ASP A 1 167 ? -20.118 -4.140 17.239 1.00 70.56 167 ASP A N 1
ATOM 1285 C CA . ASP A 1 167 ? -19.859 -4.721 18.551 1.00 70.56 167 ASP A CA 1
ATOM 1286 C C . ASP A 1 167 ? -19.841 -3.637 19.646 1.00 70.56 167 ASP A C 1
ATOM 1288 O O . ASP A 1 167 ? -20.307 -3.871 20.760 1.00 70.56 167 ASP A O 1
ATOM 1292 N N . PHE A 1 168 ? -19.447 -2.399 19.316 1.00 66.81 168 PHE A N 1
ATOM 1293 C CA . PHE A 1 168 ? -19.511 -1.239 20.214 1.00 66.81 168 PHE A CA 1
ATOM 1294 C C . PHE A 1 168 ? -20.904 -0.948 20.773 1.00 66.81 168 PHE A C 1
ATOM 1296 O O . PHE A 1 168 ? -21.038 -0.586 21.948 1.00 66.81 168 PHE A O 1
ATOM 1303 N N . GLY A 1 169 ? -21.948 -1.135 19.957 1.00 56.72 169 GLY A N 1
ATOM 1304 C CA . GLY A 1 169 ? -23.342 -0.944 20.367 1.00 56.72 169 GLY A CA 1
ATOM 1305 C C . GLY A 1 169 ? -23.734 -1.771 21.598 1.00 56.72 169 GLY A C 1
ATOM 1306 O O . GLY A 1 169 ? -24.661 -1.403 22.321 1.00 56.72 169 GLY A O 1
ATOM 1307 N N . ARG A 1 170 ? -22.984 -2.841 21.891 1.00 59.34 170 ARG A N 1
ATOM 1308 C CA . ARG A 1 170 ? -23.228 -3.776 22.997 1.00 59.34 170 ARG A CA 1
ATOM 1309 C C . ARG A 1 170 ? -22.540 -3.393 24.311 1.00 59.34 170 ARG A C 1
ATOM 1311 O O . ARG A 1 170 ? -22.867 -3.977 25.342 1.00 59.34 170 ARG A O 1
ATOM 1318 N N . PHE A 1 171 ? -21.609 -2.433 24.313 1.00 54.12 171 PHE A N 1
ATOM 1319 C CA . PHE A 1 171 ? -20.817 -2.098 25.503 1.00 54.12 171 PHE A CA 1
ATOM 1320 C C . PHE A 1 171 ? -21.359 -0.888 26.291 1.00 54.12 171 PHE A C 1
ATOM 1322 O O . PHE A 1 171 ? -21.985 0.029 25.755 1.00 54.12 171 PHE A O 1
ATOM 1329 N N . GLY A 1 172 ? -21.109 -0.880 27.606 1.00 55.16 172 GLY A N 1
ATOM 1330 C CA . GLY A 1 172 ? -21.543 0.177 28.525 1.00 55.16 172 GLY A CA 1
ATOM 1331 C C . GLY A 1 172 ? -20.820 1.528 28.336 1.00 55.16 172 GLY A C 1
ATOM 1332 O O . GLY A 1 172 ? -19.838 1.622 27.599 1.00 55.16 172 GLY A O 1
ATOM 1333 N N . PRO A 1 173 ? -21.257 2.598 29.033 1.00 56.44 173 PRO A N 1
ATOM 1334 C CA . PRO A 1 173 ? -20.788 3.979 28.821 1.00 56.44 173 PRO A CA 1
ATOM 1335 C C . PRO A 1 173 ? -19.270 4.202 28.942 1.00 56.44 173 PRO A C 1
ATOM 1337 O O . PRO A 1 173 ? -18.723 5.117 28.329 1.00 56.44 173 PRO A O 1
ATOM 1340 N N . GLN A 1 174 ? -18.574 3.376 29.725 1.00 55.59 174 GLN A N 1
ATOM 1341 C CA . GLN A 1 174 ? -17.132 3.496 29.949 1.00 55.59 174 GLN A CA 1
ATOM 1342 C C . GLN A 1 174 ? -16.311 2.995 28.751 1.00 55.59 174 GLN A C 1
ATOM 1344 O O . GLN A 1 174 ? -15.410 3.696 28.300 1.00 55.59 174 GLN A O 1
ATOM 1349 N N . SER A 1 175 ? -16.687 1.854 28.164 1.00 56.66 175 SER A N 1
ATOM 1350 C CA . SER A 1 175 ? -16.106 1.348 26.910 1.00 56.66 175 SER A CA 1
ATOM 1351 C C . SER A 1 175 ? -16.330 2.325 25.758 1.00 56.66 175 SER A C 1
ATOM 1353 O O . SER A 1 175 ? -15.461 2.491 24.901 1.00 56.66 175 SER A O 1
ATOM 1355 N N . LYS A 1 176 ? -17.464 3.041 25.798 1.00 57.59 176 LYS A N 1
ATOM 1356 C CA . LYS A 1 176 ? -17.780 4.093 24.834 1.00 57.59 176 LYS A CA 1
ATOM 1357 C C . LYS A 1 176 ? -16.800 5.252 24.862 1.00 57.59 176 LYS A C 1
ATOM 1359 O O . LYS A 1 176 ? -16.274 5.655 23.828 1.00 57.59 176 LYS A O 1
ATOM 1364 N N . ARG A 1 177 ? -16.488 5.727 26.063 1.00 58.66 177 ARG A N 1
ATOM 1365 C CA . ARG A 1 177 ? -15.534 6.817 26.282 1.00 58.66 177 ARG A CA 1
ATOM 1366 C C . ARG A 1 177 ? -14.103 6.429 25.874 1.00 58.66 177 ARG A C 1
ATOM 1368 O O . ARG A 1 177 ? -13.409 7.243 25.278 1.00 58.66 177 ARG A O 1
ATOM 1375 N N . THR A 1 178 ? -13.698 5.183 26.115 1.00 59.62 178 THR A N 1
ATOM 1376 C CA . THR A 1 178 ? -12.376 4.661 25.734 1.00 59.62 178 THR A CA 1
ATOM 1377 C C . THR A 1 178 ? -12.159 4.590 24.219 1.00 59.62 178 THR A C 1
ATOM 1379 O O . THR A 1 178 ? -11.086 4.957 23.745 1.00 59.62 178 THR A O 1
ATOM 1382 N N . MET A 1 179 ? -13.152 4.152 23.437 1.00 56.31 179 MET A N 1
A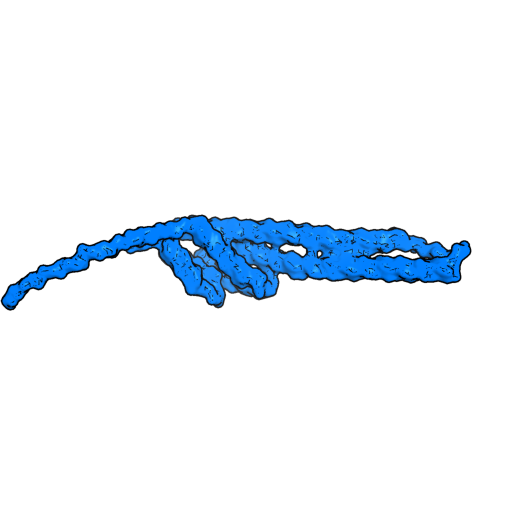TOM 1383 C CA . MET A 1 179 ? -13.003 4.110 21.974 1.00 56.31 179 MET A CA 1
ATOM 1384 C C . MET A 1 179 ? -13.019 5.496 21.334 1.00 56.31 179 MET A C 1
ATOM 1386 O O . MET A 1 179 ? -12.263 5.722 20.394 1.00 56.31 179 MET A O 1
ATOM 1390 N N . LEU A 1 180 ? -13.812 6.432 21.866 1.00 57.03 180 LEU A N 1
ATOM 1391 C CA . LEU A 1 180 ? -13.830 7.820 21.391 1.00 57.03 180 LEU A CA 1
ATOM 1392 C C . LEU A 1 180 ? -12.463 8.501 21.551 1.00 57.03 180 LEU A C 1
ATOM 1394 O O . LEU A 1 180 ? -12.024 9.195 20.644 1.00 57.03 180 LEU A O 1
ATOM 1398 N N . MET A 1 181 ? -11.763 8.248 22.660 1.00 57.16 181 MET A N 1
ATOM 1399 C CA . MET A 1 181 ? -10.414 8.785 22.901 1.00 57.16 181 MET A CA 1
ATOM 1400 C C . MET A 1 181 ? -9.340 8.160 22.004 1.00 57.16 181 MET A C 1
ATOM 1402 O O . MET A 1 181 ? -8.311 8.773 21.748 1.00 57.16 181 MET A O 1
ATOM 1406 N N . ALA A 1 182 ? -9.547 6.927 21.547 1.00 52.53 182 ALA A N 1
ATOM 1407 C CA . ALA A 1 182 ? -8.556 6.188 20.776 1.00 52.53 182 ALA A CA 1
ATOM 1408 C C . ALA A 1 182 ? -8.784 6.237 19.265 1.00 52.53 182 ALA A C 1
ATOM 1410 O O . ALA A 1 182 ? -7.890 5.860 18.506 1.00 52.53 182 ALA A O 1
ATOM 1411 N N . ALA A 1 183 ? -9.963 6.688 18.823 1.00 53.53 183 ALA A N 1
ATOM 1412 C CA . ALA A 1 183 ? -10.236 7.015 17.432 1.00 53.53 183 ALA A CA 1
ATOM 1413 C C . ALA A 1 183 ? -9.334 8.153 16.935 1.00 53.53 183 ALA A C 1
ATOM 1415 O O . ALA A 1 183 ? -9.144 8.262 15.720 1.00 53.53 183 ALA A O 1
ATOM 1416 N N . ASP A 1 184 ? -8.715 8.907 17.850 1.00 56.16 184 ASP A N 1
ATOM 1417 C CA . ASP A 1 184 ? -8.286 10.249 17.549 1.00 56.16 184 ASP A CA 1
ATOM 1418 C C . ASP A 1 184 ? -6.824 10.624 17.812 1.00 56.16 184 ASP A C 1
ATOM 1420 O O . ASP A 1 184 ? -6.195 10.189 18.776 1.00 56.16 184 ASP A O 1
ATOM 1424 N N . ALA A 1 185 ? -6.328 11.483 16.922 1.00 50.34 185 ALA A N 1
ATOM 1425 C CA . ALA A 1 185 ? -5.235 12.408 17.188 1.00 50.34 185 ALA A CA 1
ATOM 1426 C C . ALA A 1 185 ? -5.605 13.876 16.838 1.00 50.34 185 ALA A C 1
ATOM 1428 O O . ALA A 1 185 ? -4.866 14.741 17.284 1.00 50.34 185 ALA A O 1
ATOM 1429 N N . ASP A 1 186 ? -6.716 14.172 16.120 1.00 47.59 186 ASP A N 1
ATOM 1430 C CA . ASP A 1 186 ? -7.100 15.539 15.653 1.00 47.59 186 ASP A CA 1
ATOM 1431 C C . ASP A 1 186 ? -8.617 15.796 15.324 1.00 47.59 186 ASP A C 1
ATOM 1433 O O . ASP A 1 186 ? -9.019 16.903 14.972 1.00 47.59 186 ASP A O 1
ATOM 1437 N N . GLY A 1 187 ? -9.491 14.802 15.397 1.00 47.31 187 GLY A N 1
ATOM 1438 C CA . GLY A 1 187 ? -10.889 14.699 14.950 1.00 47.31 187 GLY A CA 1
ATOM 1439 C C . GLY A 1 187 ? -11.917 14.409 16.060 1.00 47.31 187 GLY A C 1
ATOM 1440 O O . GLY A 1 187 ? -12.958 13.797 15.810 1.00 47.31 187 GLY A O 1
ATOM 1441 N N . GLU A 1 188 ? -11.667 14.881 17.280 1.00 44.84 188 GLU A N 1
ATOM 1442 C CA . GLU A 1 188 ? -12.464 14.610 18.486 1.00 44.84 188 GLU A CA 1
ATOM 1443 C C . GLU A 1 188 ? -13.922 15.084 18.356 1.00 44.84 188 GLU A C 1
ATOM 1445 O O . GLU A 1 188 ? -14.814 14.593 19.045 1.00 44.84 188 GLU A O 1
ATOM 1450 N N . LYS A 1 189 ? -14.181 16.026 17.443 1.00 42.81 189 LYS A N 1
ATOM 1451 C CA . LYS A 1 189 ? -15.489 16.661 17.260 1.00 42.81 189 LYS A CA 1
ATOM 1452 C C . LYS A 1 189 ? -16.447 15.870 16.365 1.00 42.81 189 LYS A C 1
ATOM 1454 O O . LYS A 1 189 ? -17.566 15.600 16.789 1.00 42.81 189 LYS A O 1
ATOM 1459 N N . SER A 1 190 ? -16.015 15.462 15.170 1.00 46.28 190 SER A N 1
ATOM 1460 C CA . SER A 1 190 ? -16.906 14.850 14.167 1.00 46.28 190 SER A CA 1
ATOM 1461 C C . SER A 1 190 ? -17.386 13.458 14.578 1.00 46.28 190 SER A C 1
ATOM 1463 O O . SER A 1 190 ? -18.562 13.128 14.428 1.00 46.28 190 SER A O 1
ATOM 1465 N N . LEU A 1 191 ? -16.505 12.668 15.197 1.00 48.03 191 LEU A N 1
ATOM 1466 C CA . LEU A 1 191 ? -16.847 11.326 15.659 1.00 48.03 191 LEU A CA 1
ATOM 1467 C C . LEU A 1 191 ? -17.665 11.355 16.952 1.00 48.03 191 LEU A C 1
ATOM 1469 O O . LEU A 1 191 ? -18.622 10.599 17.066 1.00 48.03 191 LEU A O 1
ATOM 1473 N N . GLN A 1 192 ? -17.371 12.235 17.917 1.00 45.47 192 GLN A N 1
ATOM 1474 C CA . GLN A 1 192 ? -18.223 12.347 19.110 1.00 45.47 192 GLN A CA 1
ATOM 1475 C C . GLN A 1 192 ? -19.649 12.769 18.758 1.00 45.47 192 GLN A C 1
ATOM 1477 O O . GLN A 1 192 ? -20.585 12.259 19.370 1.00 45.47 192 GLN A O 1
ATOM 1482 N N . GLU A 1 193 ? -19.825 13.660 17.784 1.00 47.00 193 GLU A N 1
ATOM 1483 C CA . GLU A 1 193 ? -21.145 14.064 17.298 1.00 47.00 193 GLU A CA 1
ATOM 1484 C C . GLU A 1 193 ? -21.832 12.900 16.559 1.00 47.00 193 GLU A C 1
ATOM 1486 O O . GLU A 1 193 ? -22.929 12.504 16.954 1.00 47.00 193 GLU A O 1
ATOM 1491 N N . GLY A 1 194 ? -21.146 12.242 15.615 1.00 46.59 194 GLY A N 1
ATOM 1492 C CA . GLY A 1 194 ? -21.695 11.101 14.866 1.00 46.59 194 GLY A CA 1
ATOM 1493 C C . GLY A 1 194 ? -22.021 9.864 15.718 1.00 46.59 194 GLY A C 1
ATOM 1494 O O . GLY A 1 194 ? -23.018 9.186 15.481 1.00 46.59 194 GLY A O 1
ATOM 1495 N N . PHE A 1 195 ? -21.231 9.577 16.755 1.00 47.09 195 PHE A N 1
ATOM 1496 C CA . PHE A 1 195 ? -21.491 8.473 17.684 1.00 47.09 195 PHE A CA 1
ATOM 1497 C C . PHE A 1 195 ? -22.520 8.817 18.757 1.00 47.09 195 PHE A C 1
ATOM 1499 O O . PHE A 1 195 ? -23.236 7.923 19.201 1.00 47.09 195 PHE A O 1
ATOM 1506 N N . ARG A 1 196 ? -22.603 10.074 19.212 1.00 49.75 196 ARG A N 1
ATOM 1507 C CA . ARG A 1 196 ? -23.619 10.499 20.188 1.00 49.75 196 ARG A CA 1
ATOM 1508 C C . ARG A 1 196 ? -25.027 10.355 19.622 1.00 49.75 196 ARG A C 1
ATOM 1510 O O . ARG A 1 196 ? -25.941 10.060 20.389 1.00 49.75 196 ARG A O 1
ATOM 1517 N N . ASP A 1 197 ? -25.173 10.507 18.312 1.00 47.59 197 ASP A N 1
ATOM 1518 C CA . ASP A 1 197 ? -26.451 10.349 17.628 1.00 47.59 197 ASP A CA 1
ATOM 1519 C C . ASP A 1 197 ? -26.874 8.877 17.462 1.00 47.59 197 ASP A C 1
ATOM 1521 O O . ASP A 1 197 ? -28.068 8.614 17.393 1.00 47.59 197 ASP A O 1
ATOM 1525 N N . LEU A 1 198 ? -25.942 7.914 17.502 1.00 44.66 198 LEU A N 1
ATOM 1526 C CA . LEU A 1 198 ? -26.234 6.467 17.470 1.00 44.66 198 LEU A CA 1
ATOM 1527 C C . LEU A 1 198 ? -26.668 5.857 18.804 1.00 44.66 198 LEU A C 1
ATOM 1529 O O . LEU A 1 198 ? -27.108 4.706 18.851 1.00 44.66 198 LEU A O 1
ATOM 1533 N N . LEU A 1 199 ? -26.412 6.539 19.918 1.00 45.47 199 LEU A N 1
ATOM 1534 C CA . LEU A 1 199 ? -26.695 5.960 21.222 1.00 45.47 199 LEU A CA 1
ATOM 1535 C C . LEU A 1 199 ? -28.160 6.206 21.578 1.00 45.47 199 LEU A C 1
ATOM 1537 O O . LEU A 1 199 ? -28.591 7.359 21.507 1.00 45.47 199 LEU A O 1
ATOM 1541 N N . PRO A 1 200 ? -28.900 5.180 22.049 1.00 44.03 200 PRO A N 1
ATOM 1542 C CA . PRO A 1 200 ? -30.251 5.389 22.543 1.00 44.03 200 PRO A CA 1
ATOM 1543 C C . PRO A 1 200 ? -30.204 6.468 23.623 1.00 44.03 200 PRO A C 1
ATOM 1545 O O . PRO A 1 200 ? -29.448 6.367 24.601 1.00 44.03 200 PRO A O 1
ATOM 1548 N N . ARG A 1 201 ? -30.958 7.551 23.405 1.00 44.78 201 ARG A N 1
ATOM 1549 C CA . ARG A 1 201 ? -31.004 8.676 24.341 1.00 44.78 201 ARG A CA 1
ATOM 1550 C C . ARG A 1 201 ? -31.573 8.150 25.654 1.00 44.78 201 ARG A C 1
ATOM 1552 O O . ARG A 1 201 ? -32.682 7.629 25.675 1.00 44.78 201 ARG A O 1
ATOM 1559 N N . ALA A 1 202 ? -30.788 8.252 26.726 1.00 38.84 202 ALA A N 1
ATOM 1560 C CA . ALA A 1 202 ? -31.208 7.808 28.048 1.00 38.84 202 ALA A CA 1
ATOM 1561 C C . ALA A 1 202 ? -32.526 8.504 28.429 1.00 38.84 202 ALA A C 1
ATOM 1563 O O . ALA A 1 202 ? -32.576 9.735 28.490 1.00 38.84 202 ALA A O 1
ATOM 1564 N N . SER A 1 203 ? -33.572 7.695 28.611 1.00 35.22 203 SER A N 1
ATOM 1565 C CA . SER A 1 203 ? -34.890 8.070 29.132 1.00 35.22 203 SER A CA 1
ATOM 1566 C C . SER A 1 203 ? -34.845 8.347 30.626 1.00 35.22 203 SER A C 1
ATOM 1568 O O . SER A 1 203 ? -34.218 7.512 31.322 1.00 35.22 203 SER A O 1
#

Organism: NCBI:txid215743

Foldseek 3Di:
DDDDDDDPPDDPPPPPPPQDDLVVLLLVLLVVLLVVLVPDALVVLVVLLVVLVVLCVVLVNVPPLLSVLLSLLSVLSSVLRVLVVCLVVLQVLLVVLLVVLVVLVVVVVVVCVVPVPDDPPPPCNVVVSVVSNVSSVVSNVSSVVSVVSSVVSSVSSSVSSSVSSVVCLVDDPSSVVSVLVSSDDPPSDPSCVSVVSNHDDDD

Secondary structure (DSSP, 8-state):
-----------------PPPPHHHHHHHHHHHHHHHHHTS-HHHHHHHHHHHHHHHHHTTGGG-HHHHHHHHHHHHHHHHHHHHHHHHHHHHHHHHHHHHHHHHHHHHHHHHHH-SS-----TTHHHHHHHHHHHHHHHHHHHHHHHHHHHHHHHHHHHHHHHHHHHHTTS-HHHHHHHHHHS-SS-HHHHHHHHHHHSPPP-